Protein AF-A0A8K0KM01-F1 (afdb_monomer_lite)

Sequence (366 aa):
MDLVQSAVFTDPGDQSAWFYLRWLLGRSGSSCRPRLRMGVLQQSSNSYSAALVLNVSREQSVLQAELRIGKKQVKGKWKCSHDLKVSYLWILVPDECNEDISAALERAGEERPSIVITEGGEEVDELFLKKVPPKEDGILEWLAVESMEDNGKSLLIPVLEEQLSLCTQLLDLEPDSRWALLTAVQLLRTLKMRQPKSKLKEYDEMVMEYLDKLIAIDPLRCGYYTDLRSDCCLESALHPGNLTSSIIDLSSLGLTKFPSPLASLPIALVSATDIDLSCNLTLTLPLVRTGALAALAHLPRLRCLRISASFHKLNNLFSSLNLLPNLPHLLQLELVPDDDHEVTLSKEVVHLIYEIIPSLRSLKPV

pLDDT: mean 77.7, std 13.28, range [40.47, 97.69]

InterPro domains:
  IPR002088 Protein prenyltransferase, alpha subunit [PF01239] (1-27)
  IPR002088 Protein prenyltransferase, alpha subunit [PS51147] (1-30)

Organism: Ladona fulva (NCBI:txid123851)

Radius of gyration: 22.67 Å; chains: 1; bounding box: 57×39×65 Å

Secondary structure (DSSP, 8-state):
-HHHHHHHHH-TT-HHHHHHHHHHHT-----SS--EEEEEEEEETTEEEEEEEEEEEEETTT-EEEEEETTEEEPEEEE-STT-SEEEEEEEEE-TT---HHHHHHHHTTPPPEEEEEETTEEEEEEE-EEEPPPTT--EEEEEE-----SS-GGGHHHHHHHHHHHHHHHHH-TT-HHHHHHHHHHHHHHHTTS-HHHHHHHHHHHHHHHHHHHHH-GGGHHHHHHHHHHHHHHHHT-TTT--SSEEE-TTS--SSPPPTTSSHHHHHTT-SEEEE-S-TTTHHHHHHTSHHHHHTT-TT--EEEEEE-GGGHHHHHHHHTTPPP-TT--EEEEEESSSS-----HHHHHHHHHH-TT--EEEE-

Structure (mmCIF, N/CA/C/O backbone):
data_AF-A0A8K0KM01-F1
#
_entry.id   AF-A0A8K0KM01-F1
#
loop_
_atom_site.group_PDB
_atom_site.id
_atom_site.type_symbol
_atom_site.label_atom_id
_atom_site.label_alt_id
_atom_site.label_comp_id
_atom_site.label_asym_id
_atom_site.label_entity_id
_atom_site.label_seq_id
_atom_site.pdbx_PDB_ins_code
_atom_site.Cartn_x
_atom_site.Cartn_y
_atom_site.Cartn_z
_atom_site.occupancy
_atom_site.B_iso_or_equiv
_atom_site.auth_seq_id
_atom_site.auth_comp_id
_atom_site.auth_asym_id
_atom_site.auth_atom_id
_atom_site.pdbx_PDB_model_num
ATOM 1 N N . MET A 1 1 ? -2.575 0.882 -28.926 1.00 79.19 1 MET A N 1
ATOM 2 C CA . MET A 1 1 ? -1.415 0.206 -28.310 1.00 79.19 1 MET A CA 1
ATOM 3 C C . MET A 1 1 ? -0.234 0.232 -29.267 1.00 79.19 1 MET A C 1
ATOM 5 O O . MET A 1 1 ? 0.835 0.684 -28.886 1.00 79.19 1 MET A O 1
ATOM 9 N N . ASP A 1 2 ? -0.468 -0.109 -30.528 1.00 81.81 2 ASP A N 1
ATOM 10 C CA . ASP A 1 2 ? 0.557 -0.344 -31.556 1.00 81.81 2 ASP A CA 1
ATOM 11 C C . ASP A 1 2 ? 1.495 0.849 -31.803 1.00 81.81 2 ASP A C 1
ATOM 13 O O . ASP A 1 2 ? 2.697 0.671 -31.983 1.00 81.81 2 ASP A O 1
ATOM 17 N N . LEU A 1 3 ? 0.972 2.082 -31.750 1.00 87.31 3 LEU A N 1
ATOM 18 C CA . LEU A 1 3 ? 1.776 3.296 -31.935 1.00 87.31 3 LEU A CA 1
ATOM 19 C C . LEU A 1 3 ? 2.853 3.454 -30.852 1.00 87.31 3 LEU A C 1
ATOM 21 O O . LEU A 1 3 ? 4.011 3.714 -31.167 1.00 87.31 3 LEU A O 1
ATOM 25 N N . VAL A 1 4 ? 2.475 3.303 -29.578 1.00 87.00 4 VAL A N 1
ATOM 26 C CA . VAL A 1 4 ? 3.423 3.469 -28.467 1.00 87.00 4 VAL A CA 1
ATOM 27 C C . VAL A 1 4 ? 4.379 2.283 -28.373 1.00 87.00 4 VAL A C 1
ATOM 29 O O . VAL A 1 4 ? 5.551 2.487 -28.085 1.00 87.00 4 VAL A O 1
ATOM 32 N N . GLN A 1 5 ? 3.914 1.071 -28.690 1.00 85.75 5 GLN A N 1
ATOM 33 C CA . GLN A 1 5 ? 4.786 -0.099 -28.809 1.00 85.75 5 GLN A CA 1
ATOM 34 C C . GLN A 1 5 ? 5.860 0.145 -29.867 1.00 85.75 5 GLN A C 1
ATOM 36 O O . GLN A 1 5 ? 7.043 0.070 -29.561 1.00 85.75 5 GLN A O 1
ATOM 41 N N . SER A 1 6 ? 5.460 0.527 -31.083 1.00 87.38 6 SER A N 1
ATOM 42 C CA . SER A 1 6 ? 6.401 0.795 -32.175 1.00 87.38 6 SER A CA 1
ATOM 43 C C . SER A 1 6 ? 7.440 1.847 -31.783 1.00 87.38 6 SER A C 1
ATOM 45 O O . SER A 1 6 ? 8.620 1.663 -32.064 1.00 87.38 6 SER A O 1
ATOM 47 N N . ALA A 1 7 ? 7.030 2.913 -31.086 1.00 89.69 7 ALA A N 1
ATOM 48 C CA . ALA A 1 7 ? 7.948 3.939 -30.592 1.00 89.69 7 ALA A CA 1
ATOM 49 C C . ALA A 1 7 ? 8.969 3.372 -29.588 1.00 89.69 7 ALA A C 1
ATOM 51 O O . ALA A 1 7 ? 10.167 3.573 -29.761 1.00 89.69 7 ALA A O 1
ATOM 52 N N . VAL A 1 8 ? 8.500 2.600 -28.602 1.00 89.44 8 VAL A N 1
ATOM 53 C CA . VAL A 1 8 ? 9.342 1.955 -27.584 1.00 89.44 8 VAL A CA 1
ATOM 54 C C . VAL A 1 8 ? 10.355 0.970 -28.189 1.00 89.44 8 VAL A C 1
ATOM 56 O O . VAL A 1 8 ? 11.487 0.910 -27.720 1.00 89.44 8 VAL A O 1
ATOM 59 N N . PHE A 1 9 ? 9.980 0.210 -29.225 1.00 82.50 9 PHE A N 1
ATOM 60 C CA . PHE A 1 9 ? 10.886 -0.753 -29.875 1.00 82.50 9 PHE A CA 1
ATOM 61 C C . PHE A 1 9 ? 11.810 -0.123 -30.920 1.00 82.50 9 PHE A C 1
ATOM 63 O O . PHE A 1 9 ? 12.852 -0.694 -31.225 1.00 82.50 9 PHE A O 1
ATOM 70 N N . THR A 1 10 ? 11.442 1.032 -31.480 1.00 87.56 10 THR A N 1
ATOM 71 C CA . THR A 1 10 ? 12.280 1.735 -32.465 1.00 87.56 10 THR A CA 1
ATOM 72 C C . THR A 1 10 ? 13.393 2.533 -31.787 1.00 87.56 10 THR A C 1
ATOM 74 O O . THR A 1 10 ? 14.503 2.581 -32.308 1.00 87.56 10 THR A O 1
ATOM 77 N N . ASP A 1 11 ? 13.110 3.136 -30.630 1.00 89.44 11 ASP A N 1
ATOM 78 C CA . ASP A 1 11 ? 14.104 3.811 -29.793 1.00 89.44 11 ASP A CA 1
ATOM 79 C C . ASP A 1 11 ? 13.852 3.495 -28.306 1.00 89.44 11 ASP A C 1
ATOM 81 O O . ASP A 1 11 ? 13.170 4.251 -27.605 1.00 89.44 11 ASP A O 1
ATOM 85 N N . PRO A 1 12 ? 14.412 2.384 -27.788 1.00 87.88 12 PRO A N 1
ATOM 86 C CA . PRO A 1 12 ? 14.288 2.011 -26.378 1.00 87.88 12 PRO A CA 1
ATOM 87 C C . PRO A 1 12 ? 14.828 3.064 -25.401 1.00 87.88 12 PRO A C 1
ATOM 89 O O . PRO A 1 12 ? 14.449 3.064 -24.222 1.00 87.88 12 PRO A O 1
ATOM 92 N N . GLY A 1 13 ? 15.699 3.965 -25.869 1.00 87.50 13 GLY A N 1
ATOM 93 C CA . GLY A 1 13 ? 16.254 5.065 -25.090 1.00 87.50 13 GLY A CA 1
ATOM 94 C C . GLY A 1 13 ? 15.274 6.221 -24.867 1.00 87.50 13 GLY A C 1
ATOM 95 O O . GLY A 1 13 ? 15.422 6.947 -23.874 1.00 87.50 13 GLY A O 1
ATOM 96 N N . ASP A 1 14 ? 14.254 6.373 -25.721 1.00 92.00 14 ASP A N 1
ATOM 97 C CA . ASP A 1 14 ? 13.247 7.429 -25.602 1.00 92.00 14 ASP A CA 1
ATOM 98 C C . ASP A 1 14 ? 12.304 7.173 -24.422 1.00 92.00 14 ASP A C 1
ATOM 100 O O . ASP A 1 14 ? 11.285 6.481 -24.494 1.00 92.00 14 ASP A O 1
ATOM 104 N N . GLN A 1 15 ? 12.615 7.821 -23.303 1.00 91.25 15 GLN A N 1
ATOM 105 C CA . GLN A 1 15 ? 11.819 7.728 -22.086 1.00 91.25 15 GLN A CA 1
ATOM 106 C C . GLN A 1 15 ? 10.352 8.150 -22.268 1.00 91.25 15 GLN A C 1
ATOM 108 O O . GLN A 1 15 ? 9.492 7.672 -21.524 1.00 91.25 15 GLN A O 1
ATOM 113 N N . SER A 1 16 ? 10.044 9.047 -23.213 1.00 93.75 16 SER A N 1
ATOM 114 C CA . SER A 1 16 ? 8.704 9.626 -23.354 1.00 93.75 16 SER A CA 1
ATOM 115 C C . SER A 1 16 ? 7.671 8.574 -23.772 1.00 93.75 16 SER A C 1
ATOM 117 O O . SER A 1 16 ? 6.588 8.503 -23.176 1.00 93.75 16 SER A O 1
ATOM 119 N N . ALA A 1 17 ? 8.047 7.681 -24.692 1.00 93.31 17 ALA A N 1
ATOM 120 C CA . ALA A 1 17 ? 7.223 6.561 -25.128 1.00 93.31 17 ALA A CA 1
ATOM 121 C C . ALA A 1 17 ? 6.912 5.609 -23.960 1.00 93.31 17 ALA A C 1
ATOM 123 O O . ALA A 1 17 ? 5.762 5.215 -23.751 1.00 93.31 17 ALA A O 1
ATOM 124 N N . TRP A 1 18 ? 7.908 5.328 -23.115 1.00 93.38 18 TRP A N 1
ATOM 125 C CA . TRP A 1 18 ? 7.745 4.488 -21.928 1.00 93.38 18 TRP A CA 1
ATOM 126 C C . TRP A 1 18 ? 6.841 5.102 -20.858 1.00 93.38 18 TRP A C 1
ATOM 128 O O . TRP A 1 18 ? 6.035 4.397 -20.246 1.00 93.38 18 TRP A O 1
ATOM 138 N N . PHE A 1 19 ? 6.946 6.412 -20.611 1.00 90.50 19 PHE A N 1
ATOM 139 C CA . PHE A 1 19 ? 6.029 7.103 -19.700 1.00 90.50 19 PHE A CA 1
ATOM 140 C C . PHE A 1 19 ? 4.587 7.025 -20.199 1.00 90.50 19 PHE A C 1
ATOM 142 O O . PHE A 1 19 ? 3.687 6.726 -19.410 1.00 90.50 19 PHE A O 1
ATOM 149 N N . TYR A 1 20 ? 4.373 7.239 -21.499 1.00 90.38 20 TYR A N 1
ATOM 150 C CA . TYR A 1 20 ? 3.045 7.150 -22.094 1.00 90.38 20 TYR A CA 1
ATOM 151 C C . TYR A 1 20 ? 2.485 5.722 -22.052 1.00 90.38 20 TYR A C 1
ATOM 153 O O . TYR A 1 20 ? 1.321 5.538 -21.690 1.00 90.38 20 TYR A O 1
ATOM 161 N N . LEU A 1 21 ? 3.314 4.708 -22.329 1.00 89.81 21 LEU A N 1
ATOM 162 C CA . LEU A 1 21 ? 2.932 3.298 -22.223 1.00 89.81 21 LEU A CA 1
ATOM 163 C C . LEU A 1 21 ? 2.462 2.962 -20.804 1.00 89.81 21 LEU A C 1
ATOM 165 O O . LEU A 1 21 ? 1.351 2.467 -20.623 1.00 89.81 21 LEU A O 1
ATOM 169 N N . ARG A 1 22 ? 3.264 3.291 -19.785 1.00 88.00 22 ARG A N 1
ATOM 170 C CA . ARG A 1 22 ? 2.902 3.056 -18.378 1.00 88.00 22 ARG A CA 1
ATOM 171 C C . ARG A 1 22 ? 1.627 3.790 -17.978 1.00 88.00 22 ARG A C 1
ATOM 173 O O . ARG A 1 22 ? 0.784 3.213 -17.297 1.00 88.00 22 ARG A O 1
ATOM 180 N N . TRP A 1 23 ? 1.457 5.039 -18.415 1.00 85.88 23 TRP A N 1
ATOM 181 C CA . TRP A 1 23 ? 0.226 5.794 -18.171 1.00 85.88 23 TRP A CA 1
ATOM 182 C C . TRP A 1 23 ? -0.997 5.096 -18.777 1.00 85.88 23 TRP A C 1
ATOM 184 O O . TRP A 1 23 ? -2.021 4.965 -18.108 1.00 85.88 23 TRP A O 1
ATOM 194 N N . LEU A 1 24 ? -0.881 4.604 -20.014 1.00 84.50 24 LEU A N 1
ATOM 195 C CA . LEU A 1 24 ? -1.956 3.917 -20.724 1.00 84.50 24 LEU A CA 1
ATOM 196 C C . LEU A 1 24 ? -2.333 2.593 -20.040 1.00 84.50 24 LEU A C 1
ATOM 198 O O . LEU A 1 24 ? -3.517 2.330 -19.834 1.00 84.50 24 LEU A O 1
ATOM 202 N N . LEU A 1 25 ? -1.334 1.804 -19.633 1.00 78.94 25 LEU A N 1
ATOM 203 C CA . LEU A 1 25 ? -1.510 0.537 -18.912 1.00 78.94 25 LEU A CA 1
ATOM 204 C C . LEU A 1 25 ? -2.044 0.737 -17.484 1.00 78.94 25 LEU A C 1
ATOM 206 O O . LEU A 1 25 ? -2.792 -0.091 -16.968 1.00 78.94 25 LEU A O 1
ATOM 210 N N . GLY A 1 26 ? -1.704 1.868 -16.861 1.00 69.62 26 GLY A N 1
ATOM 211 C CA . GLY A 1 26 ? -2.198 2.280 -15.549 1.00 69.62 26 GLY A CA 1
ATOM 212 C C . GLY A 1 26 ? -3.665 2.719 -15.538 1.00 69.62 26 GLY A C 1
ATOM 213 O O . GLY A 1 26 ? -4.232 2.876 -14.453 1.00 69.62 26 GLY A O 1
ATOM 214 N N . ARG A 1 27 ? -4.320 2.870 -16.706 1.00 61.75 27 ARG A N 1
ATOM 215 C CA . ARG A 1 27 ? -5.770 3.118 -16.821 1.00 61.75 27 ARG A CA 1
ATOM 216 C C . ARG A 1 27 ? -6.560 1.855 -16.468 1.00 61.75 27 ARG A C 1
ATOM 218 O O . ARG A 1 27 ? -7.304 1.305 -17.271 1.00 61.75 27 ARG A O 1
ATOM 225 N N . SER A 1 28 ? -6.474 1.422 -15.216 1.00 52.94 28 SER A N 1
ATOM 226 C CA . SER A 1 28 ? -7.633 0.781 -14.607 1.00 52.94 28 SER A CA 1
ATOM 227 C C . SER A 1 28 ? -8.764 1.801 -14.686 1.00 52.94 28 SER A C 1
ATOM 229 O O . SER A 1 28 ? -8.547 2.950 -14.312 1.00 52.94 28 SER A O 1
ATOM 231 N N . GLY A 1 29 ? -9.947 1.420 -15.166 1.00 49.47 29 GLY A N 1
ATOM 232 C CA . GLY A 1 29 ? -11.158 2.253 -15.164 1.00 49.47 29 GLY A CA 1
ATOM 233 C C . GLY A 1 29 ? -11.662 2.599 -13.756 1.00 49.47 29 GLY A C 1
ATOM 234 O O . GLY A 1 29 ? -12.858 2.522 -13.495 1.00 49.47 29 GLY A O 1
ATOM 235 N N . SER A 1 30 ? -10.756 2.929 -12.834 1.00 50.41 30 SER A N 1
ATOM 236 C CA . SER A 1 30 ? -11.013 3.558 -11.556 1.00 50.41 30 SER A CA 1
ATOM 237 C C . SER A 1 30 ? -11.678 4.890 -11.861 1.00 50.41 30 SER A C 1
ATOM 239 O O . SER A 1 30 ? -11.028 5.919 -12.033 1.00 50.41 30 SER A O 1
ATOM 241 N N . SER A 1 31 ? -12.998 4.859 -11.991 1.00 53.25 31 SER A N 1
ATOM 242 C CA . SER A 1 31 ? -13.815 6.048 -11.855 1.00 53.25 31 SER A CA 1
ATOM 243 C C . SER A 1 31 ? -13.331 6.800 -10.614 1.00 53.25 31 SER A C 1
ATOM 245 O O . SER A 1 31 ? -13.166 6.175 -9.568 1.00 53.25 31 SER A O 1
ATOM 247 N N . CYS A 1 32 ? -13.184 8.125 -10.686 1.00 59.12 32 CYS A N 1
ATOM 248 C CA . CYS A 1 32 ? -12.976 8.974 -9.501 1.00 59.12 32 CYS A CA 1
ATOM 249 C C . CYS A 1 32 ? -14.141 8.890 -8.486 1.00 59.12 32 CYS A C 1
ATOM 251 O O . CYS A 1 32 ? -14.115 9.560 -7.450 1.00 59.12 32 CYS A O 1
ATOM 253 N N . ARG A 1 33 ? -15.168 8.093 -8.809 1.00 74.81 33 ARG A N 1
ATOM 254 C CA . ARG A 1 33 ? -16.247 7.671 -7.926 1.00 74.81 33 ARG A CA 1
ATOM 255 C C . ARG A 1 33 ? -15.663 6.859 -6.760 1.00 74.81 33 ARG A C 1
ATOM 257 O O . ARG A 1 33 ? -14.908 5.908 -7.012 1.00 74.81 33 ARG A O 1
ATOM 264 N N . PRO A 1 34 ? -15.990 7.220 -5.513 1.00 81.00 34 PRO A N 1
ATOM 265 C CA . PRO A 1 34 ? -15.488 6.510 -4.357 1.00 81.00 34 PRO A CA 1
ATOM 266 C C . PRO A 1 34 ? -16.136 5.129 -4.295 1.00 81.00 34 PRO A C 1
ATOM 268 O O . PRO A 1 34 ? -17.302 4.959 -4.644 1.00 81.00 34 PRO A O 1
ATOM 271 N N . ARG A 1 35 ? -15.354 4.139 -3.881 1.00 83.19 35 ARG A N 1
ATOM 272 C CA . ARG A 1 35 ? -15.797 2.767 -3.653 1.00 83.19 35 ARG A CA 1
ATOM 273 C C . ARG A 1 35 ? -15.221 2.237 -2.356 1.00 83.19 35 ARG A C 1
ATOM 275 O O . ARG A 1 35 ? -14.059 2.519 -2.037 1.00 83.19 35 ARG A O 1
ATOM 282 N N . LEU A 1 36 ? -16.024 1.458 -1.647 1.00 84.50 36 LEU A N 1
ATOM 283 C CA . LEU A 1 36 ? -15.653 0.762 -0.427 1.00 84.50 36 LEU A CA 1
ATOM 284 C C . LEU A 1 36 ? -14.775 -0.433 -0.786 1.00 84.50 36 LEU A C 1
ATOM 286 O O . LEU A 1 36 ? -15.233 -1.445 -1.304 1.00 84.50 36 LEU A O 1
ATOM 290 N N . ARG A 1 37 ? -13.486 -0.317 -0.474 1.00 77.38 37 ARG A N 1
ATOM 291 C CA . ARG A 1 37 ? -12.511 -1.406 -0.611 1.00 77.38 37 ARG A CA 1
ATOM 292 C C . ARG A 1 37 ? -12.594 -2.379 0.551 1.00 77.38 37 ARG A C 1
ATOM 294 O O . ARG A 1 37 ? -12.294 -3.559 0.390 1.00 77.38 37 ARG A O 1
ATOM 301 N N . MET A 1 38 ? -12.948 -1.871 1.724 1.00 79.19 38 MET A N 1
ATOM 302 C CA . MET A 1 38 ? -13.013 -2.643 2.952 1.00 79.19 38 MET A CA 1
ATOM 303 C C . MET A 1 38 ? -13.919 -1.956 3.965 1.00 79.19 38 MET A C 1
ATOM 305 O O . MET A 1 38 ? -13.989 -0.726 4.013 1.00 79.19 38 MET A O 1
ATOM 309 N N . GLY A 1 39 ? -14.541 -2.766 4.811 1.00 81.00 39 GLY A N 1
ATOM 310 C CA . GLY A 1 39 ? -15.227 -2.329 6.009 1.00 81.00 39 GLY A CA 1
ATOM 311 C C . GLY A 1 39 ? -14.984 -3.312 7.144 1.00 81.00 39 GLY A C 1
ATOM 312 O O . GLY A 1 39 ? -14.979 -4.527 6.929 1.00 81.00 39 GLY A O 1
ATOM 313 N N . VAL A 1 40 ? -14.786 -2.782 8.345 1.00 79.75 40 VAL A N 1
ATOM 314 C CA . VAL A 1 40 ? -14.676 -3.550 9.584 1.00 79.75 40 VAL A CA 1
ATOM 315 C C . VAL A 1 40 ? -15.607 -2.957 10.617 1.00 79.75 40 VAL A C 1
ATOM 317 O O . VAL A 1 40 ? -15.674 -1.741 10.775 1.00 79.75 40 VAL A O 1
ATOM 320 N N . LEU A 1 41 ? -16.286 -3.836 11.341 1.00 82.50 41 LEU A N 1
ATOM 321 C CA . LEU A 1 41 ? -17.002 -3.530 12.566 1.00 82.50 41 LEU A CA 1
ATOM 322 C C . LEU A 1 41 ? -16.498 -4.485 13.643 1.00 82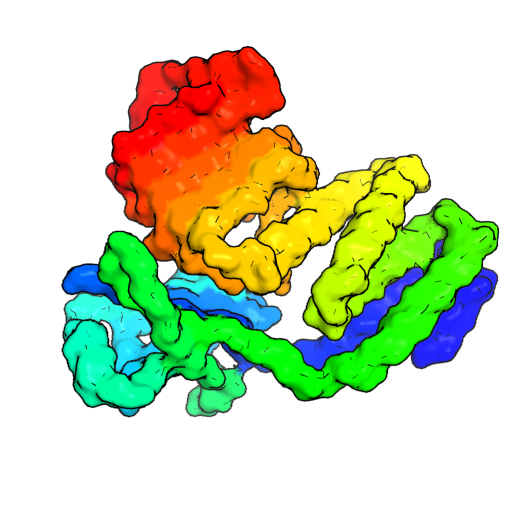.50 41 LEU A C 1
ATOM 324 O O . LEU A 1 41 ? -16.494 -5.698 13.449 1.00 82.50 41 LEU A O 1
ATOM 328 N N . GLN A 1 42 ? -16.079 -3.939 14.773 1.00 77.81 42 GLN A N 1
ATOM 329 C CA . GLN A 1 42 ? -15.628 -4.690 15.932 1.00 77.81 42 GLN A CA 1
ATOM 330 C C . GLN A 1 42 ? -16.447 -4.295 17.147 1.00 77.81 42 GLN A C 1
ATOM 332 O O . GLN A 1 42 ? -16.796 -3.129 17.327 1.00 77.81 42 GLN A O 1
ATOM 337 N N . GLN A 1 43 ? -16.722 -5.277 17.993 1.00 77.19 43 GLN A N 1
ATOM 338 C CA . GLN A 1 43 ? -17.470 -5.110 19.226 1.00 77.19 43 GLN A CA 1
ATOM 339 C C . GLN A 1 43 ? -16.727 -5.821 20.360 1.00 77.19 43 GLN A C 1
ATOM 341 O O . GLN A 1 43 ? -16.462 -7.023 20.302 1.00 77.19 43 GLN A O 1
ATOM 346 N N . SER A 1 44 ? -16.392 -5.049 21.388 1.00 72.56 44 SER A N 1
ATOM 347 C CA . SER A 1 44 ? -15.950 -5.519 22.698 1.00 72.56 44 SER A CA 1
ATOM 348 C C . SER A 1 44 ? -17.104 -5.416 23.702 1.00 72.56 44 SER A C 1
ATOM 350 O O . SER A 1 44 ? -18.157 -4.869 23.378 1.00 72.56 44 SER A O 1
ATOM 352 N N . SER A 1 45 ? -16.913 -5.911 24.928 1.00 68.06 45 SER A N 1
ATOM 353 C CA . SER A 1 45 ? -17.978 -5.999 25.938 1.00 68.06 45 SER A CA 1
ATOM 354 C C . SER A 1 45 ? -18.745 -4.689 26.170 1.00 68.06 45 SER A C 1
ATOM 356 O O . SER A 1 45 ? -19.945 -4.747 26.405 1.00 68.06 45 SER A O 1
ATOM 358 N N . ASN A 1 46 ? -18.083 -3.526 26.067 1.00 66.06 46 ASN A N 1
ATOM 359 C CA . ASN A 1 46 ? -18.693 -2.212 26.327 1.00 66.06 46 ASN A CA 1
ATOM 360 C C . ASN A 1 46 ? -18.384 -1.154 25.250 1.00 66.06 46 ASN A C 1
ATOM 362 O O . ASN A 1 46 ? -18.652 0.029 25.456 1.00 66.06 46 ASN A O 1
ATOM 366 N N . SER A 1 47 ? -17.764 -1.525 24.130 1.00 72.81 47 SER A N 1
ATOM 367 C CA . SER A 1 47 ? -17.420 -0.559 23.083 1.00 72.81 47 SER A CA 1
ATOM 368 C C . SER A 1 47 ? -17.417 -1.198 21.709 1.00 72.81 47 SER A C 1
ATOM 370 O O . SER A 1 47 ? -17.198 -2.399 21.568 1.00 72.81 47 SER A O 1
ATOM 372 N N . TYR A 1 48 ? -17.615 -0.379 20.687 1.00 76.44 48 TYR A N 1
ATOM 373 C CA . TYR A 1 48 ? -17.464 -0.795 19.305 1.00 76.44 48 TYR A CA 1
ATOM 374 C C . TYR A 1 48 ? -16.571 0.182 18.554 1.00 76.44 48 TYR A C 1
ATOM 376 O O . TYR A 1 48 ? -16.452 1.355 18.913 1.00 76.44 48 TYR A O 1
ATOM 384 N N . SER A 1 49 ? -15.962 -0.315 17.489 1.00 76.69 49 SER A N 1
ATOM 385 C CA . SER A 1 49 ? -15.208 0.480 16.532 1.00 76.69 49 SER A CA 1
ATOM 386 C C . SER A 1 49 ? -15.590 0.034 15.129 1.00 76.69 49 SER A C 1
ATOM 388 O O . SER A 1 49 ? -15.813 -1.149 14.874 1.00 76.69 49 SER A O 1
ATOM 390 N N . ALA A 1 50 ? -15.700 0.985 14.208 1.00 81.50 50 ALA A N 1
ATOM 391 C CA . ALA A 1 50 ? -15.876 0.669 12.801 1.00 81.50 50 ALA A CA 1
ATOM 392 C C . ALA A 1 50 ? -14.859 1.439 11.972 1.00 81.50 50 ALA A C 1
ATOM 394 O O . ALA A 1 50 ? -14.561 2.593 12.273 1.00 81.50 50 ALA A O 1
ATOM 395 N N . ALA A 1 51 ? -14.337 0.802 10.933 1.00 80.94 51 ALA A N 1
ATOM 396 C CA . ALA A 1 51 ? -13.393 1.398 10.005 1.00 80.94 51 ALA A CA 1
ATOM 397 C C . ALA A 1 51 ? -13.813 1.097 8.565 1.00 80.94 51 ALA A C 1
ATOM 399 O O . ALA A 1 51 ? -14.340 0.021 8.281 1.00 80.94 51 ALA A O 1
ATOM 400 N N . LEU A 1 52 ? -13.566 2.036 7.655 1.00 84.69 52 LEU A N 1
ATOM 401 C CA . LEU A 1 52 ? -13.756 1.850 6.221 1.00 84.69 52 LEU A CA 1
ATOM 402 C C . LEU A 1 52 ? -12.533 2.307 5.442 1.00 84.69 52 LEU A C 1
ATOM 404 O O . LEU A 1 52 ? -11.759 3.154 5.897 1.00 84.69 52 LEU A O 1
ATOM 408 N N . VAL A 1 53 ? -12.391 1.752 4.244 1.00 80.00 53 VAL A N 1
ATOM 409 C CA . VAL A 1 53 ? -11.286 2.041 3.334 1.00 80.00 53 VAL A CA 1
ATOM 410 C C . VAL A 1 53 ? -11.835 2.345 1.953 1.00 80.00 53 VAL A C 1
ATOM 412 O O . VAL A 1 53 ? -12.612 1.563 1.406 1.00 80.00 53 VAL A O 1
ATOM 415 N N . LEU A 1 54 ? -11.388 3.453 1.371 1.00 80.56 54 LEU A N 1
ATOM 416 C CA . LEU A 1 54 ? -11.779 3.899 0.038 1.00 80.56 54 LEU A CA 1
ATOM 417 C C . LEU A 1 54 ? -10.719 3.583 -1.016 1.00 80.56 54 LEU A C 1
ATOM 419 O O . LEU A 1 54 ? -9.526 3.522 -0.732 1.00 80.56 54 LEU A O 1
ATOM 423 N N . ASN A 1 55 ? -11.154 3.445 -2.268 1.00 75.94 55 ASN A N 1
ATOM 424 C CA . ASN A 1 55 ? -10.270 3.371 -3.438 1.00 75.94 55 ASN A CA 1
ATOM 425 C C . ASN A 1 55 ? -9.607 4.719 -3.788 1.00 75.94 55 ASN A C 1
ATOM 427 O O . ASN A 1 55 ? -8.640 4.748 -4.548 1.00 75.94 55 ASN A O 1
ATOM 431 N N . VAL A 1 56 ? -10.141 5.826 -3.271 1.00 76.94 56 VAL A N 1
ATOM 432 C CA . VAL A 1 56 ? -9.667 7.193 -3.503 1.00 76.94 56 VAL A CA 1
ATOM 433 C C . VAL A 1 56 ? -9.616 7.955 -2.187 1.00 76.94 56 VAL A C 1
ATOM 435 O O . VAL A 1 56 ? -10.501 7.816 -1.345 1.00 76.94 56 VAL A O 1
ATOM 438 N N . SER A 1 57 ? -8.594 8.792 -2.024 1.00 78.06 57 SER A N 1
ATOM 439 C CA . SER A 1 57 ? -8.506 9.681 -0.869 1.00 78.06 57 SER A CA 1
ATOM 440 C C . SER A 1 57 ? -9.653 10.688 -0.923 1.00 78.06 57 SER A C 1
ATOM 442 O O . SER A 1 57 ? -9.923 11.273 -1.979 1.00 78.06 57 SER A O 1
ATOM 444 N N . ARG A 1 58 ? -10.327 10.907 0.204 1.00 77.69 58 ARG A N 1
ATOM 445 C CA . ARG A 1 58 ? -11.401 11.904 0.331 1.00 77.69 58 ARG A CA 1
ATOM 446 C C . ARG A 1 58 ? -11.060 12.909 1.407 1.00 77.69 58 ARG A C 1
ATOM 448 O O . ARG A 1 58 ? -10.327 12.577 2.324 1.00 77.69 58 ARG A O 1
ATOM 455 N N . GLU A 1 59 ? -11.556 14.134 1.279 1.00 83.69 59 GLU A N 1
ATOM 456 C CA . GLU A 1 59 ? -11.466 15.115 2.359 1.00 83.69 59 GLU A CA 1
ATOM 457 C C . GLU A 1 59 ? -12.551 14.836 3.408 1.00 83.69 59 GLU A C 1
ATOM 459 O O . GLU A 1 59 ? -13.656 14.424 3.050 1.00 83.69 59 GLU A O 1
ATOM 464 N N . GLN A 1 60 ? -12.274 15.094 4.689 1.00 80.94 60 GLN A N 1
ATOM 465 C CA . GLN A 1 60 ? -13.239 14.872 5.776 1.00 80.94 60 GLN A CA 1
ATOM 466 C C . GLN A 1 60 ? -14.558 15.624 5.573 1.00 80.94 60 GLN A C 1
ATOM 468 O O . GLN A 1 60 ? -15.619 15.111 5.913 1.00 80.94 60 GLN A O 1
ATOM 473 N N . SER A 1 61 ? -14.497 16.832 5.014 1.00 80.94 61 SER A N 1
ATOM 474 C CA . SER A 1 61 ? -15.666 17.674 4.734 1.00 80.94 61 SER A CA 1
ATOM 475 C C . SER A 1 61 ? -16.584 17.101 3.645 1.00 80.94 61 SER A C 1
ATOM 477 O O . SER A 1 61 ? -17.757 17.462 3.589 1.00 80.94 61 SER A O 1
ATOM 479 N N . VAL A 1 62 ? -16.060 16.210 2.797 1.00 83.75 62 VAL A N 1
ATOM 480 C CA . VAL A 1 62 ? -16.758 15.649 1.630 1.00 83.75 62 VAL A CA 1
ATOM 481 C C . VAL A 1 62 ? -17.231 14.216 1.882 1.00 83.75 62 VAL A C 1
ATOM 483 O O . VAL A 1 62 ? -18.154 13.755 1.215 1.00 83.75 62 VAL A O 1
ATOM 486 N N . LEU A 1 63 ? -16.631 13.493 2.834 1.00 84.12 63 LEU A N 1
ATOM 487 C CA . LEU A 1 63 ? -17.028 12.118 3.126 1.00 84.12 63 LEU A CA 1
ATOM 488 C C . LEU A 1 63 ? -18.425 12.061 3.759 1.00 84.12 63 LEU A C 1
ATOM 490 O O . LEU A 1 63 ? -18.611 12.434 4.917 1.00 84.12 63 LEU A O 1
ATOM 494 N N . GLN A 1 64 ? -19.378 11.493 3.025 1.00 89.50 64 GLN A N 1
ATOM 495 C CA . GLN A 1 64 ? -20.683 11.102 3.547 1.00 89.50 64 GLN A CA 1
ATOM 496 C C . GLN A 1 64 ? -20.735 9.575 3.584 1.00 89.50 64 GLN A C 1
ATOM 498 O O . GLN A 1 64 ? -20.889 8.916 2.560 1.00 89.50 64 GLN A O 1
ATOM 503 N N . ALA A 1 65 ? -20.515 9.012 4.770 1.00 90.94 65 ALA A N 1
ATOM 504 C CA . ALA A 1 65 ? -20.548 7.574 4.988 1.00 90.94 65 ALA A CA 1
ATOM 505 C C . ALA A 1 65 ? -21.406 7.230 6.205 1.00 90.94 65 ALA A C 1
ATOM 507 O O . ALA A 1 65 ? -21.442 7.967 7.193 1.00 90.94 65 ALA A O 1
ATOM 508 N N . GLU A 1 66 ? -22.071 6.083 6.153 1.00 92.25 66 GLU A N 1
ATOM 509 C CA . GLU A 1 66 ? -23.005 5.623 7.175 1.00 92.25 66 GLU A CA 1
ATOM 510 C C . GLU A 1 66 ? -22.742 4.154 7.498 1.00 92.25 66 GLU A C 1
ATOM 512 O O . GLU A 1 66 ? -22.554 3.339 6.598 1.00 92.25 66 GLU A O 1
ATOM 517 N N . LEU A 1 67 ? -22.750 3.807 8.786 1.00 91.12 67 LEU A N 1
ATOM 518 C CA . LEU A 1 67 ? -22.819 2.416 9.227 1.00 91.12 67 LEU A CA 1
ATOM 519 C C . LEU A 1 67 ? -24.289 2.068 9.475 1.00 91.12 67 LEU A C 1
ATOM 521 O O . LEU A 1 67 ? -24.965 2.745 10.254 1.00 91.12 67 LEU A O 1
ATOM 525 N N . ARG A 1 68 ? -24.777 1.009 8.833 1.00 90.94 68 ARG A N 1
ATOM 526 C CA . ARG A 1 68 ? -26.139 0.496 8.978 1.00 90.94 68 ARG A CA 1
ATOM 527 C C . ARG A 1 68 ? -26.111 -0.882 9.620 1.00 90.94 68 ARG A C 1
ATOM 529 O O . ARG A 1 68 ? -25.305 -1.736 9.262 1.00 90.94 68 ARG A O 1
ATOM 536 N N . ILE A 1 69 ? -26.997 -1.091 10.585 1.00 87.06 69 ILE A N 1
ATOM 537 C CA . ILE A 1 69 ? -27.251 -2.394 11.200 1.00 87.06 69 ILE A CA 1
ATOM 538 C C . ILE A 1 69 ? -28.727 -2.692 10.959 1.00 87.06 69 ILE A C 1
ATOM 540 O O . ILE A 1 69 ? -29.611 -2.066 11.557 1.00 87.06 69 ILE A O 1
ATOM 544 N N . GLY A 1 70 ? -28.985 -3.584 10.003 1.00 82.00 70 GLY A N 1
ATOM 545 C CA . GLY A 1 70 ? -30.320 -3.762 9.448 1.00 82.00 70 GLY A CA 1
ATOM 546 C C . GLY A 1 70 ? -30.841 -2.463 8.834 1.00 82.00 70 GLY A C 1
ATOM 547 O O . GLY A 1 70 ? -30.156 -1.810 8.050 1.00 82.00 70 GLY A O 1
ATOM 548 N N . LYS A 1 71 ? -32.036 -2.032 9.243 1.00 78.62 71 LYS A N 1
ATOM 549 C CA . LYS A 1 71 ? -32.653 -0.770 8.782 1.00 78.62 71 LYS A CA 1
ATOM 550 C C . LYS A 1 71 ? -32.262 0.472 9.590 1.00 78.62 71 LYS A C 1
ATOM 552 O O . LYS A 1 71 ? -32.758 1.559 9.298 1.00 78.62 71 LYS A O 1
ATOM 557 N N . LYS A 1 72 ? -31.440 0.337 10.637 1.00 83.00 72 LYS A N 1
ATOM 558 C CA . LYS A 1 72 ? -31.048 1.463 11.497 1.00 83.00 72 LYS A CA 1
ATOM 559 C C . LYS A 1 72 ? -29.663 1.985 11.129 1.00 83.00 72 LYS A C 1
ATOM 561 O O . LYS A 1 72 ? -28.710 1.219 11.020 1.00 83.00 72 LYS A O 1
ATOM 566 N N . GLN A 1 73 ? -29.554 3.304 11.028 1.00 87.25 73 GLN A N 1
ATOM 567 C CA . GLN A 1 73 ? -28.283 4.013 10.927 1.00 87.25 73 GLN A CA 1
ATOM 568 C C . GLN A 1 73 ? -27.664 4.194 12.319 1.00 87.25 73 GLN A C 1
ATOM 570 O O . GLN A 1 73 ? -28.338 4.636 13.254 1.00 87.25 73 GLN A O 1
ATOM 575 N N . VAL A 1 74 ? -26.375 3.886 12.441 1.00 86.38 74 VAL A N 1
ATOM 576 C CA . VAL A 1 74 ? -25.565 4.199 13.623 1.00 86.38 74 VAL A CA 1
ATOM 577 C C . VAL A 1 74 ? -25.139 5.663 13.551 1.00 86.38 74 VAL A C 1
ATOM 579 O O . VAL A 1 74 ? -24.586 6.102 12.541 1.00 86.38 74 VAL A O 1
ATOM 582 N N . LYS A 1 75 ? -25.386 6.430 14.619 1.00 84.62 75 LYS A N 1
ATOM 583 C CA . LYS A 1 75 ? -25.004 7.846 14.672 1.00 84.62 75 LYS A CA 1
ATOM 584 C C . LYS A 1 75 ? -23.533 7.988 15.043 1.00 84.62 75 LYS A C 1
ATOM 586 O O . LYS A 1 75 ? -23.035 7.319 15.944 1.00 84.62 75 LYS A O 1
ATOM 591 N N . GLY A 1 76 ? -22.822 8.875 14.374 1.00 84.00 76 GLY A N 1
ATOM 592 C CA . GLY A 1 76 ? -21.428 9.144 14.690 1.00 84.00 76 GLY A CA 1
ATOM 593 C C . GLY A 1 76 ? -20.748 9.921 13.584 1.00 84.00 76 GLY A C 1
ATOM 594 O O . GLY A 1 76 ? -21.349 10.241 12.556 1.00 84.00 76 GLY A O 1
ATOM 595 N N . LYS A 1 77 ? -19.474 10.233 13.803 1.00 86.06 77 LYS A N 1
ATOM 596 C CA . LYS A 1 77 ? -18.655 10.986 12.854 1.00 86.06 77 LYS A CA 1
ATOM 597 C C . LYS A 1 77 ? -17.483 10.143 12.393 1.00 86.06 77 LYS A C 1
ATOM 599 O O . LYS A 1 77 ? -16.698 9.670 13.211 1.00 86.06 77 LYS A O 1
ATOM 604 N N . TRP A 1 78 ? -17.325 10.028 11.081 1.00 86.69 78 TRP A N 1
ATOM 605 C CA . TRP A 1 78 ? -16.124 9.457 10.488 1.00 86.69 78 TRP A CA 1
ATOM 606 C C . TRP A 1 78 ? -14.958 10.443 10.612 1.00 86.69 78 TRP A C 1
ATOM 608 O O . TRP A 1 78 ? -15.085 11.629 10.292 1.00 86.69 78 TRP A O 1
ATOM 618 N N . LYS A 1 79 ? -13.820 9.958 11.105 1.00 78.81 79 LYS A N 1
ATOM 619 C CA . LYS A 1 79 ? -12.575 10.719 11.247 1.00 78.81 79 LYS A CA 1
ATOM 620 C C . LYS A 1 79 ? -11.406 9.928 10.668 1.00 78.81 79 LYS A C 1
ATOM 622 O O . LYS A 1 79 ? -11.407 8.701 10.698 1.00 78.81 79 LYS A O 1
ATOM 627 N N . CYS A 1 80 ? -10.414 10.635 10.149 1.00 72.69 80 CYS A N 1
ATOM 628 C CA . CYS A 1 80 ? -9.127 10.066 9.764 1.00 72.69 80 CYS A CA 1
ATOM 629 C C . CYS A 1 80 ? -8.052 10.404 10.808 1.00 72.69 80 CYS A C 1
ATOM 631 O O . CYS A 1 80 ? -8.368 10.950 11.868 1.00 72.69 80 CYS A O 1
ATOM 633 N N . SER A 1 81 ? -6.790 10.062 10.520 1.00 60.50 81 SER A N 1
ATOM 634 C CA . SER A 1 81 ? -5.694 10.301 11.462 1.00 60.50 81 SER A CA 1
ATOM 635 C C . SER A 1 81 ? -5.544 11.770 11.842 1.00 60.50 81 SER A C 1
ATOM 637 O O . SER A 1 81 ? -5.815 12.652 11.024 1.00 60.50 81 SER A O 1
ATOM 639 N N . HIS A 1 82 ? -5.158 12.001 13.102 1.00 52.12 82 HIS A N 1
ATOM 640 C CA . HIS A 1 82 ? -5.067 13.319 13.722 1.00 52.12 82 HIS A CA 1
ATOM 641 C C . HIS A 1 82 ? -4.224 14.231 12.815 1.00 52.12 82 HIS A C 1
ATOM 643 O O . HIS A 1 82 ? -3.095 13.893 12.477 1.00 52.12 82 HIS A O 1
ATOM 649 N N . ASP A 1 83 ? -4.828 15.335 12.371 1.00 57.09 83 ASP A N 1
ATOM 650 C CA . ASP A 1 83 ? -4.293 16.383 11.480 1.00 57.09 83 ASP A CA 1
ATOM 651 C C . ASP A 1 83 ? -4.362 16.153 9.961 1.00 57.09 83 ASP A C 1
ATOM 653 O O . ASP A 1 83 ? -4.160 17.102 9.193 1.00 57.09 83 ASP A O 1
ATOM 657 N N . LEU A 1 84 ? -4.727 14.960 9.481 1.00 63.06 84 LEU A N 1
ATOM 658 C CA . LEU A 1 84 ? -4.960 14.772 8.049 1.00 63.06 84 LEU A CA 1
ATOM 659 C C . LEU A 1 84 ? -6.332 15.322 7.657 1.00 63.06 84 LEU A C 1
ATOM 661 O O . LEU A 1 84 ? -7.348 14.998 8.260 1.00 63.06 84 LEU A O 1
ATOM 665 N N . LYS A 1 85 ? -6.374 16.143 6.603 1.00 73.31 85 LYS A N 1
ATOM 666 C CA . LYS A 1 85 ? -7.642 16.574 5.990 1.00 73.31 85 LYS A CA 1
ATOM 667 C C . LYS A 1 85 ? -8.174 15.558 4.991 1.00 73.31 85 LYS A C 1
ATOM 669 O O . LYS A 1 85 ? -9.365 15.580 4.702 1.00 73.31 85 LYS A O 1
ATOM 674 N N . VAL A 1 86 ? -7.301 14.695 4.464 1.00 76.06 86 VAL A N 1
ATOM 675 C CA . VAL A 1 86 ? -7.607 13.761 3.379 1.00 76.06 86 VAL A CA 1
ATOM 676 C C . VAL A 1 86 ? -7.076 12.369 3.718 1.00 76.06 86 VAL A C 1
ATOM 678 O O . VAL A 1 86 ? -5.921 12.242 4.125 1.00 76.06 86 VAL A O 1
ATOM 681 N N . SER A 1 87 ? -7.897 11.331 3.553 1.00 74.12 87 SER A N 1
ATOM 682 C CA . SER A 1 87 ? -7.522 9.949 3.875 1.00 74.12 87 SER A CA 1
ATOM 683 C C . SER A 1 87 ? -8.272 8.915 3.033 1.00 74.12 87 SER A C 1
ATOM 685 O O . SER A 1 87 ? -9.380 9.155 2.546 1.00 74.12 87 SER A O 1
ATOM 687 N N . TYR A 1 88 ? -7.665 7.735 2.914 1.00 76.75 88 TYR A N 1
ATOM 688 C CA . TYR A 1 88 ? -8.295 6.515 2.404 1.00 76.75 88 TYR A CA 1
ATOM 689 C C . TYR A 1 88 ? -8.975 5.723 3.526 1.00 76.75 88 TYR A C 1
ATOM 691 O O . TYR A 1 88 ? -9.987 5.079 3.280 1.00 76.75 88 TYR A O 1
ATOM 699 N N . LEU A 1 89 ? -8.420 5.780 4.744 1.00 78.38 89 LEU A N 1
ATOM 700 C CA . LEU A 1 89 ? -8.905 5.097 5.943 1.00 78.38 89 LEU A CA 1
ATOM 701 C C . LEU A 1 89 ? -9.700 6.066 6.818 1.00 78.38 89 LEU A C 1
ATOM 703 O O . LEU A 1 89 ? -9.223 7.161 7.137 1.00 78.38 89 LEU A O 1
ATOM 707 N N . TRP A 1 90 ? -10.871 5.620 7.247 1.00 81.19 90 TRP A N 1
ATOM 708 C CA . TRP A 1 90 ? -11.766 6.377 8.110 1.00 81.19 90 TRP A CA 1
ATOM 709 C C . TRP A 1 90 ? -12.266 5.495 9.238 1.00 81.19 90 TRP A C 1
ATOM 711 O O . TRP A 1 90 ? -12.613 4.342 9.005 1.00 81.19 90 TRP A O 1
ATOM 721 N N . ILE A 1 91 ? -12.336 6.050 10.443 1.00 79.94 91 ILE A N 1
ATOM 722 C CA . ILE A 1 91 ? -12.872 5.390 11.631 1.00 79.94 91 ILE A CA 1
ATOM 723 C C . ILE A 1 91 ? -14.126 6.116 12.079 1.00 79.94 91 ILE A C 1
ATOM 725 O O . ILE A 1 91 ? -14.153 7.346 12.157 1.00 79.94 91 ILE A O 1
ATOM 729 N N . LEU A 1 92 ? -15.155 5.350 12.411 1.00 83.88 92 LEU A N 1
ATOM 730 C CA . LEU A 1 92 ? -16.359 5.859 13.033 1.00 83.88 92 LEU A CA 1
ATOM 731 C C . LEU A 1 92 ? -16.080 6.148 14.508 1.00 83.88 92 LEU A C 1
ATOM 733 O O . LEU A 1 92 ? -15.821 5.233 15.288 1.00 83.88 92 LEU A O 1
ATOM 737 N N . VAL A 1 93 ? -16.178 7.419 14.888 1.00 78.88 93 VAL A N 1
ATOM 738 C CA . VAL A 1 93 ? -16.290 7.826 16.288 1.00 78.88 93 VAL A CA 1
ATOM 739 C C . VAL A 1 93 ? -17.777 7.905 16.623 1.00 78.88 93 VAL A C 1
ATOM 741 O O . VAL A 1 93 ? -18.463 8.786 16.091 1.00 78.88 93 VAL A O 1
ATOM 744 N N . PRO A 1 94 ? -18.297 6.984 17.444 1.00 74.75 94 PRO A N 1
ATOM 745 C CA . PRO A 1 94 ? -19.718 6.934 17.733 1.00 74.75 94 PRO A CA 1
ATOM 746 C C . PRO A 1 94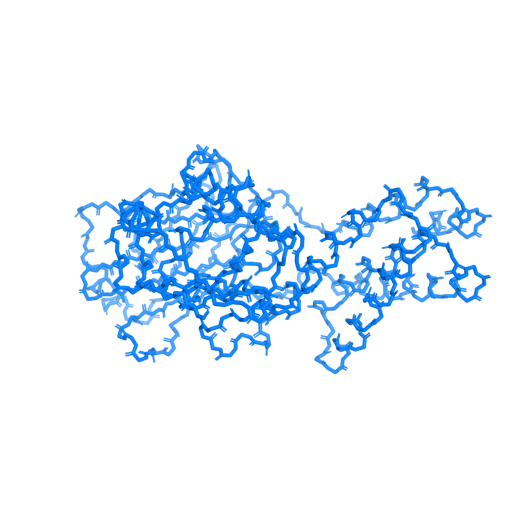 ? -20.180 8.043 18.675 1.00 74.75 94 PRO A C 1
ATOM 748 O O . PRO A 1 94 ? -19.428 8.489 19.539 1.00 74.75 94 PRO A O 1
ATOM 751 N N . ASP A 1 95 ? -21.440 8.452 18.529 1.00 77.25 95 ASP A N 1
ATOM 752 C CA . ASP A 1 95 ? -22.088 9.361 19.478 1.00 77.25 95 ASP A CA 1
ATOM 753 C C . ASP A 1 95 ? -22.436 8.626 20.787 1.00 77.25 95 ASP A C 1
ATOM 755 O O . ASP A 1 95 ? -22.850 7.462 20.765 1.00 77.25 95 ASP A O 1
ATOM 759 N N . GLU A 1 96 ? -22.340 9.330 21.920 1.00 66.62 96 GLU A N 1
ATOM 760 C CA . GLU A 1 96 ? -22.640 8.804 23.268 1.00 66.62 96 GLU A CA 1
ATOM 761 C C . GLU A 1 96 ? -24.084 8.287 23.412 1.00 66.62 96 GLU A C 1
ATOM 763 O O . GLU A 1 96 ? -24.363 7.427 24.240 1.00 66.62 96 GLU A O 1
ATOM 768 N N . CYS A 1 97 ? -25.005 8.786 22.582 1.00 56.47 97 CYS A N 1
ATOM 769 C CA . CYS A 1 97 ? -26.437 8.480 22.636 1.00 56.47 97 CYS A CA 1
ATOM 770 C C . CYS A 1 97 ? -26.870 7.286 21.767 1.00 56.47 97 CYS A C 1
ATOM 772 O O . CYS A 1 97 ? -28.069 7.123 21.524 1.00 56.47 97 CYS A O 1
ATOM 774 N N . ASN A 1 98 ? -25.943 6.499 21.215 1.00 62.69 98 ASN A N 1
ATOM 775 C CA . ASN A 1 98 ? -26.335 5.334 20.422 1.00 62.69 98 ASN A CA 1
ATOM 776 C C . ASN A 1 98 ? -26.998 4.256 21.289 1.00 62.69 98 ASN A C 1
ATOM 778 O O . ASN A 1 98 ? -26.587 4.015 22.422 1.00 62.69 98 ASN A O 1
ATOM 782 N N . GLU A 1 99 ? -28.004 3.573 20.726 1.00 64.75 99 GLU A N 1
ATOM 783 C CA . GLU A 1 99 ? -28.449 2.284 21.267 1.00 64.75 99 GLU A CA 1
ATOM 784 C C . GLU A 1 99 ? -27.244 1.343 21.378 1.00 64.75 99 GLU A C 1
ATOM 786 O O . GLU A 1 99 ? -26.324 1.413 20.558 1.00 64.75 99 GLU A O 1
ATOM 791 N N . ASP A 1 100 ? -27.273 0.444 22.363 1.00 70.00 100 ASP A N 1
ATOM 792 C CA . ASP A 1 100 ? -26.272 -0.611 22.476 1.00 70.00 100 ASP A CA 1
ATOM 793 C C . ASP A 1 100 ? -26.211 -1.376 21.147 1.00 70.00 100 ASP A C 1
ATOM 795 O O . ASP A 1 100 ? -27.168 -2.046 20.743 1.00 70.00 100 ASP A O 1
ATOM 799 N N . ILE A 1 101 ? -25.096 -1.220 20.430 1.00 72.81 101 ILE A N 1
ATOM 800 C CA . ILE A 1 101 ? -24.871 -1.869 19.139 1.00 72.81 101 ILE A CA 1
ATOM 801 C C . ILE A 1 101 ? -24.979 -3.382 19.280 1.00 72.81 101 ILE A C 1
ATOM 803 O O . ILE A 1 101 ? -25.466 -4.031 18.359 1.00 72.81 101 ILE A O 1
ATOM 807 N N . SER A 1 102 ? -24.637 -3.926 20.450 1.00 71.81 102 SER A N 1
ATOM 808 C CA . SER A 1 102 ? -24.857 -5.329 20.801 1.00 71.81 102 SER A CA 1
ATOM 809 C C . SER A 1 102 ? -26.329 -5.705 20.632 1.00 71.81 102 SER A C 1
ATOM 811 O O . SER A 1 102 ? -26.663 -6.611 19.872 1.00 71.81 102 SER A O 1
ATOM 813 N N . ALA A 1 103 ? -27.227 -4.926 21.239 1.00 73.69 103 ALA A N 1
ATOM 814 C CA . ALA A 1 103 ? -28.668 -5.126 21.138 1.00 73.69 103 ALA A CA 1
ATOM 815 C C . ALA A 1 103 ? -29.214 -4.832 19.730 1.00 73.69 103 ALA A C 1
ATOM 817 O O . ALA A 1 103 ? -30.262 -5.357 19.349 1.00 73.69 103 ALA A O 1
ATOM 818 N N . ALA A 1 104 ? -28.561 -3.961 18.953 1.00 74.44 104 ALA A N 1
ATOM 819 C CA . ALA A 1 104 ? -28.913 -3.719 17.553 1.00 74.44 104 ALA A CA 1
ATOM 820 C C . ALA A 1 104 ? -28.529 -4.904 16.654 1.00 74.44 104 ALA A C 1
ATOM 822 O O . ALA A 1 104 ? -29.342 -5.316 15.831 1.00 74.44 104 ALA A O 1
ATOM 823 N N . LEU A 1 105 ? -27.339 -5.479 16.847 1.00 76.06 105 LEU A N 1
ATOM 824 C CA . LEU A 1 105 ? -26.851 -6.659 16.130 1.00 76.06 105 LEU A CA 1
ATOM 825 C C . LEU A 1 105 ? -27.665 -7.909 16.479 1.00 76.06 105 LEU A C 1
ATOM 827 O O . LEU A 1 105 ? -28.010 -8.676 15.587 1.00 76.06 105 LEU A O 1
ATOM 831 N N . GLU A 1 106 ? -28.033 -8.086 17.750 1.00 75.69 106 GLU A N 1
ATOM 832 C CA . GLU A 1 106 ? -28.917 -9.176 18.180 1.00 75.69 106 GLU A CA 1
ATOM 833 C C . GLU A 1 106 ? -30.318 -9.058 17.568 1.00 75.69 106 GLU A C 1
ATOM 835 O O . GLU A 1 106 ? -30.852 -10.040 17.054 1.00 75.69 106 GLU A O 1
ATOM 840 N N . ARG A 1 107 ? -30.909 -7.852 17.562 1.00 73.12 107 ARG A N 1
ATOM 841 C CA . ARG A 1 107 ? -32.226 -7.609 16.940 1.00 73.12 107 ARG A CA 1
ATOM 842 C C . ARG A 1 107 ? -32.212 -7.740 15.423 1.00 73.12 107 ARG A C 1
ATOM 844 O O . ARG A 1 107 ? -33.226 -8.140 14.859 1.00 73.12 107 ARG A O 1
ATOM 851 N N . ALA A 1 108 ? -31.110 -7.364 14.777 1.00 70.00 108 ALA A N 1
ATOM 852 C CA . ALA A 1 108 ? -30.949 -7.490 13.332 1.00 70.00 108 ALA A CA 1
ATOM 853 C C . ALA A 1 108 ? -30.988 -8.961 12.879 1.00 70.00 108 ALA A C 1
ATOM 855 O O . ALA A 1 108 ? -31.367 -9.243 11.743 1.00 70.00 108 ALA A O 1
ATOM 856 N N . GLY A 1 109 ? -30.669 -9.910 13.769 1.00 72.12 109 GLY A N 1
ATOM 857 C CA . GLY A 1 109 ? -30.758 -11.340 13.491 1.00 72.12 109 GLY A CA 1
ATOM 858 C C . GLY A 1 109 ? -29.828 -11.751 12.348 1.00 72.12 109 GLY A C 1
ATOM 859 O O . GLY A 1 109 ? -28.610 -11.764 12.509 1.00 72.12 109 GLY A O 1
ATOM 860 N N . GLU A 1 110 ? -30.407 -12.097 11.194 1.00 67.50 110 GLU A N 1
ATOM 861 C CA . GLU A 1 110 ? -29.661 -12.446 9.974 1.00 67.50 110 GLU A CA 1
ATOM 862 C C . GLU A 1 110 ? -29.268 -11.227 9.116 1.00 67.50 110 GLU A C 1
ATOM 864 O O . GLU A 1 110 ? -28.450 -11.365 8.199 1.00 67.50 110 GLU A O 1
ATOM 869 N N . GLU A 1 111 ? -29.821 -10.035 9.386 1.00 75.44 111 GLU A N 1
ATOM 870 C CA . GLU A 1 111 ? -29.487 -8.819 8.639 1.00 75.44 111 GLU A CA 1
ATOM 871 C C . GLU A 1 111 ? -28.028 -8.414 8.905 1.00 75.44 111 GLU A C 1
ATOM 873 O O . GLU A 1 111 ? -27.603 -8.172 10.037 1.00 75.44 111 GLU A O 1
ATOM 878 N N . ARG A 1 112 ? -27.232 -8.357 7.832 1.00 82.94 112 ARG A N 1
ATOM 879 C CA . ARG A 1 112 ? -25.797 -8.067 7.910 1.00 82.94 112 ARG A CA 1
ATOM 880 C C . ARG A 1 112 ? -25.561 -6.566 8.082 1.00 82.94 112 ARG A C 1
ATOM 882 O O . ARG A 1 112 ? -26.199 -5.790 7.372 1.00 82.94 112 ARG A O 1
ATOM 889 N N . PRO A 1 113 ? -24.615 -6.148 8.943 1.00 89.75 113 PRO A N 1
ATOM 890 C CA . PRO A 1 113 ? -24.172 -4.762 8.970 1.00 89.75 113 PRO A CA 1
ATOM 891 C C . PRO A 1 113 ? -23.637 -4.353 7.599 1.00 89.75 113 PRO A C 1
ATOM 893 O O . PRO A 1 113 ? -22.970 -5.155 6.939 1.00 89.75 113 PRO A O 1
ATOM 896 N N . SER A 1 114 ? -23.877 -3.116 7.186 1.00 91.88 114 SER A N 1
ATOM 897 C CA . SER A 1 114 ? -23.319 -2.563 5.955 1.00 91.88 114 SER A CA 1
ATOM 898 C C . SER A 1 114 ? -22.739 -1.175 6.179 1.00 91.88 114 SER A C 1
ATOM 900 O O . SER A 1 114 ? -23.154 -0.433 7.070 1.00 91.88 114 SER A O 1
ATOM 902 N N . ILE A 1 115 ? -21.731 -0.837 5.384 1.00 91.81 115 ILE A N 1
ATOM 903 C CA . ILE A 1 115 ? -21.216 0.526 5.280 1.00 91.81 115 ILE A CA 1
ATOM 904 C C . ILE A 1 115 ? -21.691 1.074 3.942 1.00 91.81 115 ILE A C 1
ATOM 906 O O . ILE A 1 115 ? -21.560 0.391 2.931 1.00 91.81 115 ILE A O 1
ATOM 910 N N . VAL A 1 116 ? -22.229 2.288 3.940 1.00 92.31 116 VAL A N 1
ATOM 911 C CA . VAL A 1 116 ? -22.769 2.951 2.748 1.00 92.31 116 VAL A CA 1
ATOM 912 C C . VAL A 1 116 ? -22.059 4.277 2.552 1.00 92.31 116 VAL A C 1
ATOM 914 O O . VAL A 1 116 ? -21.835 5.002 3.521 1.00 92.31 116 VAL A O 1
ATOM 917 N N . ILE A 1 117 ? -21.705 4.597 1.309 1.00 92.31 117 ILE A N 1
ATOM 918 C CA . ILE A 1 117 ? -21.196 5.916 0.921 1.00 92.31 117 ILE A CA 1
ATOM 919 C C . ILE A 1 117 ? -22.243 6.612 0.070 1.00 92.31 117 ILE A C 1
ATOM 921 O O . ILE A 1 117 ? -22.786 6.017 -0.862 1.00 92.31 117 ILE A O 1
ATOM 925 N N . THR A 1 118 ? -22.460 7.892 0.343 1.00 90.38 118 THR A N 1
ATOM 926 C CA . THR A 1 118 ? -23.317 8.766 -0.450 1.00 90.38 118 THR A CA 1
ATOM 927 C C . THR A 1 118 ? -22.516 9.918 -1.065 1.00 90.38 118 THR A C 1
ATOM 929 O O . THR A 1 118 ? -21.518 10.378 -0.514 1.00 90.38 118 THR A O 1
ATOM 932 N N . GLU A 1 119 ? -22.925 10.385 -2.243 1.00 86.56 119 GLU A N 1
ATOM 933 C CA . GLU A 1 119 ? -22.453 11.641 -2.840 1.00 86.56 119 GLU A CA 1
ATOM 934 C C . GLU A 1 119 ? -23.657 12.357 -3.453 1.00 86.56 119 GLU A C 1
ATOM 936 O O . GLU A 1 119 ? -24.451 11.755 -4.172 1.00 86.56 119 GLU A O 1
ATOM 941 N N . GLY A 1 120 ? -23.830 13.647 -3.151 1.00 83.19 120 GLY A N 1
ATOM 942 C CA . GLY A 1 120 ? -24.961 14.424 -3.675 1.00 83.19 120 GLY A CA 1
ATOM 943 C C . GLY A 1 120 ? -26.339 13.943 -3.196 1.00 83.19 120 GLY A C 1
ATOM 944 O O . GLY A 1 120 ? -27.341 14.282 -3.816 1.00 83.19 120 GLY A O 1
ATOM 945 N N . GLY A 1 121 ? -26.394 13.172 -2.104 1.00 82.94 121 GLY A N 1
ATOM 946 C CA . GLY A 1 121 ? -27.628 12.584 -1.575 1.00 82.94 121 GLY A CA 1
ATOM 947 C C . GLY A 1 121 ? -28.015 11.235 -2.190 1.00 82.94 121 GLY A C 1
ATOM 948 O O . GLY A 1 121 ? -29.014 10.662 -1.765 1.00 82.94 121 GLY A O 1
ATOM 949 N N . GLU A 1 122 ? -27.236 10.708 -3.138 1.00 88.62 122 GLU A N 1
ATOM 950 C CA . GLU A 1 122 ? -27.450 9.376 -3.713 1.00 88.62 122 GLU A CA 1
ATOM 951 C C . GLU A 1 122 ? -26.447 8.362 -3.162 1.00 88.62 122 GLU A C 1
ATOM 953 O O . GLU A 1 122 ? -25.289 8.693 -2.900 1.00 88.62 122 GLU A O 1
ATOM 958 N N . GLU A 1 123 ? -26.883 7.110 -3.011 1.00 90.19 123 GLU A N 1
ATOM 959 C CA . GLU A 1 123 ? -26.012 6.000 -2.625 1.00 90.19 123 GLU A CA 1
ATOM 960 C C . GLU A 1 123 ? -25.073 5.633 -3.773 1.00 90.19 123 GLU A C 1
ATOM 962 O O . GLU A 1 123 ? -25.476 5.326 -4.899 1.00 90.19 123 GLU A O 1
ATOM 967 N N . VAL A 1 124 ? -23.780 5.699 -3.479 1.00 88.88 124 VAL A N 1
ATOM 968 C CA . VAL A 1 124 ? -22.713 5.484 -4.450 1.00 88.88 124 VAL A CA 1
ATOM 969 C C . VAL A 1 124 ? -22.228 4.046 -4.405 1.00 88.88 124 VAL A C 1
ATOM 971 O O . VAL A 1 124 ? -22.000 3.449 -5.463 1.00 88.88 124 VAL A O 1
ATOM 974 N N . ASP A 1 125 ? -22.065 3.522 -3.193 1.00 89.62 125 ASP A N 1
ATOM 975 C CA . ASP A 1 125 ? -21.564 2.181 -2.936 1.00 89.62 125 ASP A CA 1
ATOM 976 C C . ASP A 1 125 ? -22.034 1.673 -1.565 1.00 89.62 125 ASP A C 1
ATOM 978 O O . ASP A 1 125 ? -22.212 2.464 -0.632 1.00 89.62 125 ASP A O 1
ATOM 982 N N . GLU A 1 126 ? -22.196 0.358 -1.438 1.00 91.62 126 GLU A N 1
ATOM 983 C CA . GLU A 1 126 ? -22.588 -0.321 -0.200 1.00 91.62 126 GLU A CA 1
ATOM 984 C C . GLU A 1 126 ? -21.794 -1.620 -0.028 1.00 91.62 126 GLU A C 1
ATOM 986 O O . GLU A 1 126 ? -21.716 -2.457 -0.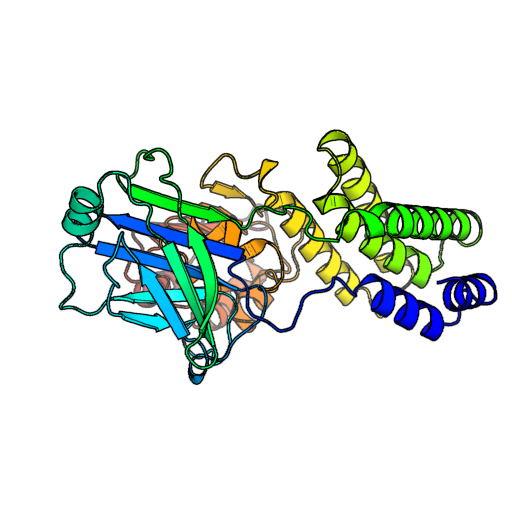929 1.00 91.62 126 GLU A O 1
ATOM 991 N N . LEU A 1 127 ? -21.228 -1.811 1.165 1.00 88.75 127 LEU A N 1
ATOM 992 C CA . LEU A 1 127 ? -20.422 -2.977 1.502 1.00 88.75 127 LEU A CA 1
ATOM 993 C C . LEU A 1 127 ? -21.004 -3.722 2.706 1.00 88.75 127 LEU A C 1
ATOM 995 O O . LEU A 1 127 ? -20.944 -3.242 3.838 1.00 88.75 127 LEU A O 1
ATOM 999 N N . PHE A 1 128 ? -21.515 -4.931 2.464 1.00 88.75 128 PHE A N 1
ATOM 1000 C CA . PHE A 1 128 ? -22.076 -5.810 3.495 1.00 88.75 128 PHE A CA 1
ATOM 1001 C C . PHE A 1 128 ? -20.996 -6.601 4.234 1.00 88.75 128 PHE A C 1
ATOM 1003 O O . PHE A 1 128 ? -20.299 -7.428 3.641 1.00 88.75 128 PHE A O 1
ATOM 1010 N N . LEU A 1 129 ? -20.920 -6.408 5.549 1.00 86.31 129 LEU A N 1
ATOM 1011 C CA . LEU A 1 129 ? -19.949 -7.039 6.432 1.00 86.31 129 LEU A CA 1
ATOM 1012 C C . LEU A 1 129 ? -20.376 -8.464 6.802 1.00 86.31 129 LEU A C 1
ATOM 1014 O O . LEU A 1 129 ? -21.537 -8.739 7.118 1.00 86.31 129 LEU A O 1
ATOM 1018 N N . LYS A 1 130 ? -19.422 -9.395 6.792 1.00 83.19 130 LYS A N 1
ATOM 1019 C CA . LYS A 1 130 ? -19.647 -10.793 7.178 1.00 83.19 130 LYS A CA 1
ATOM 1020 C C . LYS A 1 130 ? -19.019 -11.055 8.535 1.00 83.19 130 LYS A C 1
ATOM 1022 O O . LYS A 1 130 ? -17.883 -10.657 8.770 1.00 83.19 130 LYS A O 1
ATOM 1027 N N . LYS A 1 131 ? -19.749 -11.744 9.414 1.00 82.19 131 LYS A N 1
ATOM 1028 C CA . LYS A 1 131 ? -19.243 -12.120 10.736 1.00 82.19 131 LYS A CA 1
ATOM 1029 C C . LYS A 1 131 ? -18.017 -13.024 10.583 1.00 82.19 131 LYS A C 1
ATOM 1031 O O . LYS A 1 131 ? -18.077 -14.039 9.889 1.00 82.19 131 LYS A O 1
ATOM 1036 N N . VAL A 1 132 ? -16.923 -12.638 11.223 1.00 77.75 132 VAL A N 1
ATOM 1037 C CA . VAL A 1 132 ? -15.680 -13.403 11.307 1.00 77.75 132 VAL A CA 1
ATOM 1038 C C . VAL A 1 132 ? -15.805 -14.379 12.484 1.00 77.75 132 VAL A C 1
ATOM 1040 O O . VAL A 1 132 ? -16.423 -14.028 13.496 1.00 77.75 132 VAL A O 1
ATOM 1043 N N . PRO A 1 133 ? -15.268 -15.609 12.384 1.00 71.25 133 PRO A N 1
ATOM 1044 C CA . PRO A 1 133 ? -15.222 -16.525 13.516 1.00 71.25 133 PRO A CA 1
ATOM 1045 C C . PRO A 1 133 ? -14.585 -15.852 14.743 1.00 71.25 133 PRO A C 1
ATOM 1047 O O . PRO A 1 133 ? -13.576 -15.156 14.588 1.00 71.25 133 PRO A O 1
ATOM 1050 N N . PRO A 1 134 ? -15.162 -16.025 15.946 1.00 66.50 134 PRO A N 1
ATOM 1051 C CA . PRO A 1 134 ? -14.635 -15.400 17.150 1.00 66.50 134 PRO A CA 1
ATOM 1052 C C . PRO A 1 134 ? -13.200 -15.873 17.402 1.00 66.50 134 PRO A C 1
ATOM 1054 O O . PRO A 1 134 ? -12.908 -17.067 17.325 1.00 66.50 134 PRO A O 1
ATOM 1057 N N . LYS A 1 135 ? -12.314 -14.918 17.688 1.00 65.50 135 LYS A N 1
ATOM 1058 C CA . LYS A 1 135 ? -10.935 -15.177 18.114 1.00 65.50 135 LYS A CA 1
ATOM 1059 C C . LYS A 1 135 ? -10.889 -15.303 19.644 1.00 65.50 135 LYS A C 1
ATOM 1061 O O . LYS A 1 135 ? -11.852 -14.965 20.331 1.00 65.50 135 LYS A O 1
ATOM 1066 N N . GLU A 1 136 ? -9.769 -15.784 20.181 1.00 64.06 136 GLU A N 1
ATOM 1067 C CA . GLU A 1 136 ? -9.575 -16.021 21.626 1.00 64.06 136 GLU A CA 1
ATOM 1068 C C . GLU A 1 136 ? -9.691 -14.752 22.496 1.00 64.06 136 GLU A C 1
ATOM 1070 O O . GLU A 1 136 ? -9.849 -14.843 23.710 1.00 64.06 136 GLU A O 1
ATOM 1075 N N . ASP A 1 137 ? -9.659 -13.563 21.892 1.00 65.50 137 ASP A N 1
ATOM 1076 C CA . ASP A 1 137 ? -9.696 -12.267 22.575 1.00 65.50 137 ASP A CA 1
ATOM 1077 C C . ASP A 1 137 ? -11.109 -11.768 22.932 1.00 65.50 137 ASP A C 1
ATOM 1079 O O . ASP A 1 137 ? -11.252 -10.686 23.506 1.00 65.50 137 ASP A O 1
ATOM 1083 N N . GLY A 1 138 ? -12.157 -12.535 22.610 1.00 69.12 138 GLY A N 1
ATOM 1084 C CA . GLY A 1 138 ? -13.545 -12.213 22.961 1.00 69.12 138 GLY A CA 1
ATOM 1085 C C . GLY A 1 138 ? -14.143 -11.030 22.189 1.00 69.12 138 GLY A C 1
ATOM 1086 O O . GLY A 1 138 ? -15.250 -10.596 22.504 1.00 69.12 138 GLY A O 1
ATOM 1087 N N . ILE A 1 139 ? -13.438 -10.511 21.179 1.00 72.94 139 ILE A N 1
ATOM 1088 C CA . ILE A 1 139 ? -13.920 -9.431 20.313 1.00 72.94 139 ILE A CA 1
ATOM 1089 C C . ILE A 1 139 ? -14.705 -10.046 19.152 1.00 72.94 139 ILE A C 1
ATOM 1091 O O . ILE A 1 139 ? -14.180 -10.857 18.382 1.00 72.94 139 ILE A O 1
ATOM 1095 N N . LEU A 1 140 ? -15.961 -9.624 18.997 1.00 77.62 140 LEU A N 1
ATOM 1096 C CA . LEU A 1 140 ? -16.770 -9.964 17.831 1.00 77.62 140 LEU A CA 1
ATOM 1097 C C . LEU A 1 140 ? -16.382 -9.057 16.663 1.00 77.62 140 LEU A C 1
ATOM 1099 O O . LEU A 1 140 ? -16.209 -7.851 16.837 1.00 77.62 140 LEU A O 1
ATOM 1103 N N . GLU A 1 141 ? -16.250 -9.631 15.470 1.00 77.75 141 GLU A N 1
ATOM 1104 C CA . GLU A 1 141 ? -15.791 -8.913 14.282 1.00 77.75 141 GLU A CA 1
ATOM 1105 C C . GLU A 1 141 ? -16.676 -9.230 13.077 1.00 77.75 141 GLU A C 1
ATOM 1107 O O . GLU A 1 141 ? -17.071 -10.375 12.849 1.00 77.75 141 GLU A O 1
ATOM 1112 N N . TRP A 1 142 ? -16.954 -8.201 12.283 1.00 83.50 142 TRP A N 1
ATOM 1113 C CA . TRP A 1 142 ? -17.517 -8.307 10.951 1.00 83.50 142 TRP A CA 1
ATOM 1114 C C . TRP A 1 142 ? -16.567 -7.631 9.974 1.00 83.50 142 TRP A C 1
ATOM 1116 O O . TRP A 1 142 ? -16.125 -6.506 10.203 1.00 83.50 142 TRP A O 1
ATOM 1126 N N . LEU A 1 143 ? -16.272 -8.318 8.878 1.00 79.81 143 LEU A N 1
ATOM 1127 C CA . LEU A 1 143 ? -15.324 -7.887 7.866 1.00 79.81 143 LEU A CA 1
ATOM 1128 C C . LEU A 1 143 ? -15.945 -8.051 6.484 1.00 79.81 143 LEU A C 1
ATOM 1130 O O . LEU A 1 143 ? -16.578 -9.064 6.173 1.00 79.81 143 LEU A O 1
ATOM 1134 N N . ALA A 1 144 ? -15.708 -7.067 5.633 1.00 78.12 144 ALA A N 1
ATOM 1135 C CA . ALA A 1 144 ? -15.817 -7.234 4.202 1.00 78.12 144 ALA A CA 1
ATOM 1136 C C . ALA A 1 144 ? -14.614 -6.611 3.519 1.00 78.12 144 ALA A C 1
ATOM 1138 O O . ALA A 1 144 ? -14.134 -5.544 3.896 1.00 78.12 144 ALA A O 1
ATOM 1139 N N . VAL A 1 145 ? -14.164 -7.298 2.484 1.00 74.19 145 VAL A N 1
ATOM 1140 C CA . VAL A 1 145 ? -13.182 -6.815 1.528 1.00 74.19 145 VAL A CA 1
ATOM 1141 C C . VAL A 1 145 ? -13.900 -6.837 0.194 1.00 74.19 145 VAL A C 1
ATOM 1143 O O . VAL A 1 145 ? -14.579 -7.826 -0.097 1.00 74.19 145 VAL A O 1
ATOM 1146 N N . GLU A 1 146 ? -13.800 -5.756 -0.577 1.00 71.19 146 GLU A N 1
ATOM 1147 C CA . GLU A 1 146 ? -14.335 -5.709 -1.937 1.00 71.19 146 GLU A CA 1
ATOM 1148 C C . GLU A 1 146 ? -13.850 -6.965 -2.667 1.00 71.19 146 GLU A C 1
ATOM 1150 O O . GLU A 1 146 ? -12.642 -7.181 -2.821 1.00 71.19 146 GLU A O 1
ATOM 1155 N N . SER A 1 147 ? -14.800 -7.821 -3.064 1.00 54.62 147 SER A N 1
ATOM 1156 C CA . SER A 1 147 ? -14.497 -8.935 -3.952 1.00 54.62 147 SER A CA 1
ATOM 1157 C C . SER A 1 147 ? -13.869 -8.310 -5.188 1.00 54.62 147 SER A C 1
ATOM 1159 O O . SER A 1 147 ? -14.472 -7.433 -5.806 1.00 54.62 147 SER A O 1
ATOM 1161 N N . MET A 1 148 ? -12.655 -8.723 -5.555 1.00 50.56 148 MET A N 1
ATOM 1162 C CA . MET A 1 148 ? -12.057 -8.351 -6.840 1.00 50.56 148 MET A CA 1
ATOM 1163 C C . MET A 1 148 ? -12.803 -9.041 -8.001 1.00 50.56 148 MET A C 1
ATOM 1165 O O . MET A 1 148 ? -12.176 -9.553 -8.924 1.00 50.56 148 MET A O 1
ATOM 1169 N N . GLU A 1 149 ? -14.136 -9.074 -7.966 1.00 43.62 149 GLU A N 1
ATOM 1170 C CA . GLU A 1 149 ? -14.991 -9.479 -9.071 1.00 43.62 149 GLU A CA 1
ATOM 1171 C C . GLU A 1 149 ? -14.891 -8.419 -10.171 1.00 43.62 149 GLU A C 1
ATOM 1173 O O . GLU A 1 149 ? -15.551 -7.383 -10.206 1.00 43.62 149 GLU A O 1
ATOM 1178 N N . ASP A 1 150 ? -13.869 -8.676 -10.975 1.00 47.03 150 ASP A N 1
ATOM 1179 C CA . ASP A 1 150 ? -13.629 -8.489 -12.397 1.00 47.03 150 ASP A CA 1
ATOM 1180 C C . ASP A 1 150 ? -14.667 -7.752 -13.266 1.00 47.03 150 ASP A C 1
ATOM 1182 O O . ASP A 1 150 ? -14.956 -8.159 -14.388 1.00 47.03 150 ASP A O 1
ATOM 1186 N N . ASN A 1 151 ? -15.180 -6.606 -12.822 1.00 40.50 151 ASN A N 1
ATOM 1187 C CA . ASN A 1 151 ? -16.090 -5.775 -13.621 1.00 40.50 151 ASN A CA 1
ATOM 1188 C C . ASN A 1 151 ? -15.385 -5.004 -14.767 1.00 40.50 151 ASN A C 1
ATOM 1190 O O . ASN A 1 151 ? -15.676 -3.835 -15.013 1.00 40.50 151 ASN A O 1
ATOM 1194 N N . GLY A 1 152 ? -14.449 -5.651 -15.480 1.00 48.09 152 GLY A N 1
ATOM 1195 C CA . GLY A 1 152 ? -13.853 -5.152 -16.730 1.00 48.09 152 GLY A CA 1
ATOM 1196 C C . GLY A 1 152 ? -12.328 -5.264 -16.852 1.00 48.09 152 GLY A C 1
ATOM 1197 O O . GLY A 1 152 ? -11.768 -4.732 -17.809 1.00 48.09 152 GLY A O 1
ATOM 1198 N N . LYS A 1 153 ? -11.632 -5.917 -15.909 1.00 53.47 153 LYS A N 1
ATOM 1199 C CA . LYS A 1 153 ? -10.158 -6.033 -15.915 1.00 53.47 153 LYS A CA 1
ATOM 120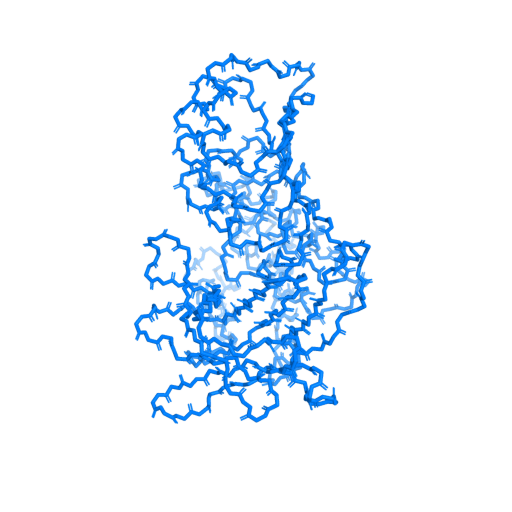0 C C . LYS A 1 153 ? -9.647 -7.316 -16.585 1.00 53.47 153 LYS A C 1
ATOM 1202 O O . LYS A 1 153 ? -8.500 -7.325 -17.022 1.00 53.47 153 LYS A O 1
ATOM 1207 N N . SER A 1 154 ? -10.499 -8.324 -16.765 1.00 60.22 154 SER A N 1
ATOM 1208 C CA . SER A 1 154 ? -10.223 -9.568 -17.497 1.00 60.22 154 SER A CA 1
ATOM 1209 C C . SER A 1 154 ? -9.669 -9.326 -18.897 1.00 60.22 154 SER A C 1
ATOM 1211 O O . SER A 1 154 ? -8.679 -9.930 -19.291 1.00 60.22 154 SER A O 1
ATOM 1213 N N . LEU A 1 155 ? -10.257 -8.377 -19.637 1.00 67.56 155 LEU A N 1
ATOM 1214 C CA . LEU A 1 155 ? -9.862 -8.074 -21.019 1.00 67.56 155 LEU A CA 1
ATOM 1215 C C . LEU A 1 155 ? -8.477 -7.416 -21.125 1.00 67.56 155 LEU A C 1
ATOM 1217 O O . LEU A 1 155 ? -7.881 -7.420 -22.197 1.00 67.56 155 LEU A O 1
ATOM 1221 N N . LEU A 1 156 ? -7.960 -6.849 -20.029 1.00 77.75 156 LEU A N 1
ATOM 1222 C CA . LEU A 1 156 ? -6.641 -6.215 -19.993 1.00 77.75 156 LEU A CA 1
ATOM 1223 C C . LEU A 1 156 ? -5.524 -7.212 -19.676 1.00 77.75 156 LEU A C 1
ATOM 1225 O O . LEU A 1 156 ? -4.373 -6.917 -19.977 1.00 77.75 156 LEU A O 1
ATOM 1229 N N . ILE A 1 157 ? -5.833 -8.374 -19.088 1.00 82.50 157 ILE A N 1
ATOM 1230 C CA . ILE A 1 157 ? -4.815 -9.369 -18.719 1.00 82.50 157 ILE A CA 1
ATOM 1231 C C . ILE A 1 157 ? -4.015 -9.823 -19.948 1.00 82.50 157 ILE A C 1
ATOM 1233 O O . ILE A 1 157 ? -2.794 -9.694 -19.891 1.00 82.50 157 ILE A O 1
ATOM 1237 N N . PRO A 1 158 ? -4.639 -10.233 -21.076 1.00 87.44 158 PRO A N 1
ATOM 1238 C CA . PRO A 1 158 ? -3.882 -10.645 -22.258 1.00 87.44 158 PRO A CA 1
ATOM 1239 C C . PRO A 1 158 ? -2.991 -9.526 -22.803 1.00 87.44 158 PRO A C 1
ATOM 1241 O O . PRO A 1 158 ? -1.857 -9.774 -23.191 1.00 87.44 158 PRO A O 1
ATOM 1244 N N . VAL A 1 159 ? -3.472 -8.277 -22.767 1.00 87.44 159 VAL A N 1
ATOM 1245 C CA . VAL A 1 159 ? -2.700 -7.107 -23.215 1.00 87.44 159 VAL A CA 1
ATOM 1246 C C . VAL A 1 159 ? -1.481 -6.884 -22.319 1.00 87.44 159 VAL A C 1
ATOM 1248 O O . VAL A 1 159 ? -0.391 -6.614 -22.816 1.00 87.44 159 VAL A O 1
ATOM 1251 N N . LEU A 1 160 ? -1.645 -6.996 -20.998 1.00 88.44 160 LEU A N 1
ATOM 1252 C CA . LEU A 1 160 ? -0.557 -6.856 -20.028 1.00 88.44 160 LEU A CA 1
ATOM 1253 C C . LEU A 1 160 ? 0.469 -7.992 -20.150 1.00 88.44 160 LEU A C 1
ATOM 1255 O O . LEU A 1 160 ? 1.665 -7.726 -20.068 1.00 88.44 160 LEU A O 1
ATOM 1259 N N . GLU A 1 161 ? 0.017 -9.232 -20.359 1.00 90.62 161 GLU A N 1
ATOM 1260 C CA . GLU A 1 161 ? 0.887 -10.395 -20.592 1.00 90.62 161 GLU A CA 1
ATOM 1261 C C . GLU A 1 161 ? 1.666 -10.258 -21.905 1.00 90.62 161 GLU A C 1
ATOM 1263 O O . GLU A 1 161 ? 2.873 -10.494 -21.929 1.00 90.62 161 GLU A O 1
ATOM 1268 N N . GLU A 1 162 ? 1.014 -9.796 -22.975 1.00 91.56 162 GLU A N 1
ATOM 1269 C CA . GLU A 1 162 ? 1.672 -9.469 -24.240 1.00 91.56 162 GLU A CA 1
ATOM 1270 C C . GLU A 1 162 ? 2.723 -8.370 -24.043 1.00 91.56 162 GLU A C 1
ATOM 1272 O O . GLU A 1 162 ? 3.863 -8.525 -24.475 1.00 91.56 162 GLU A O 1
ATOM 1277 N N . GLN A 1 163 ? 2.388 -7.282 -23.334 1.00 92.12 163 GLN A N 1
ATOM 1278 C CA . GLN A 1 163 ? 3.360 -6.216 -23.061 1.00 92.12 163 GLN A CA 1
ATOM 1279 C C . GLN A 1 163 ? 4.546 -6.725 -22.248 1.00 92.12 163 GLN A C 1
ATOM 1281 O O . GLN A 1 163 ? 5.679 -6.335 -22.521 1.00 92.12 163 GLN A O 1
ATOM 1286 N N . LEU A 1 164 ? 4.300 -7.601 -21.273 1.00 93.38 164 LEU A N 1
ATOM 1287 C CA . LEU A 1 164 ? 5.363 -8.195 -20.475 1.00 93.38 164 LEU A CA 1
ATOM 1288 C C . LEU A 1 164 ? 6.269 -9.054 -21.358 1.00 93.38 164 LEU A C 1
ATOM 1290 O O . LEU A 1 164 ? 7.483 -8.899 -21.283 1.00 93.38 164 LEU A O 1
ATOM 1294 N N . SER A 1 165 ? 5.691 -9.879 -22.237 1.00 94.38 165 SER A N 1
ATOM 1295 C CA . SER A 1 165 ? 6.456 -10.690 -23.188 1.00 94.38 165 SER A CA 1
ATOM 1296 C C . SER A 1 165 ? 7.307 -9.841 -24.132 1.00 94.38 165 SER A C 1
ATOM 1298 O O . SER A 1 165 ? 8.434 -10.218 -24.448 1.00 94.38 165 SER A O 1
ATOM 1300 N N . LEU A 1 166 ? 6.795 -8.699 -24.587 1.00 93.25 166 LEU A N 1
ATOM 1301 C CA . LEU A 1 166 ? 7.566 -7.800 -25.437 1.00 93.25 166 LEU A CA 1
ATOM 1302 C C . LEU A 1 166 ? 8.697 -7.114 -24.653 1.00 93.25 166 LEU A C 1
ATOM 1304 O O . LEU A 1 166 ? 9.808 -6.980 -25.164 1.00 93.25 166 LEU A O 1
ATOM 1308 N N . CYS A 1 167 ? 8.454 -6.724 -23.396 1.00 94.19 167 CYS A N 1
ATOM 1309 C CA . CYS A 1 167 ? 9.511 -6.221 -22.520 1.00 94.19 167 CYS A CA 1
ATOM 1310 C C . CYS A 1 167 ? 10.602 -7.272 -22.289 1.00 94.19 167 CYS A C 1
ATOM 1312 O O . CYS A 1 167 ? 11.775 -6.924 -22.365 1.00 94.19 167 CYS A O 1
ATOM 1314 N N . THR A 1 168 ? 10.251 -8.539 -22.046 1.00 94.38 168 THR A N 1
ATOM 1315 C CA . THR A 1 168 ? 11.251 -9.601 -21.848 1.00 94.38 168 THR A CA 1
ATOM 1316 C C . THR A 1 168 ? 12.070 -9.850 -23.112 1.00 94.38 168 THR A C 1
ATOM 1318 O O . THR A 1 168 ? 13.287 -9.911 -23.022 1.00 94.38 168 THR A O 1
ATOM 1321 N N . GLN A 1 169 ? 11.440 -9.874 -24.295 1.00 95.00 169 GLN A N 1
ATOM 1322 C CA . GLN A 1 169 ? 12.162 -9.998 -25.571 1.00 95.00 169 GLN A CA 1
ATOM 1323 C C . GLN A 1 169 ? 13.149 -8.844 -25.797 1.00 95.00 169 GLN A C 1
ATOM 1325 O O . GLN A 1 169 ? 14.252 -9.054 -26.295 1.00 95.00 169 GLN A O 1
ATOM 1330 N N . LEU A 1 170 ? 12.779 -7.616 -25.418 1.00 94.00 170 LEU A N 1
ATOM 1331 C CA . LEU A 1 170 ? 13.702 -6.484 -25.480 1.00 94.00 170 LEU A CA 1
ATOM 1332 C C . LEU A 1 170 ? 14.849 -6.632 -24.481 1.00 94.00 170 LEU A C 1
ATOM 1334 O O . LEU A 1 170 ? 15.975 -6.299 -24.821 1.00 94.00 170 LEU A O 1
ATOM 1338 N N . LEU A 1 171 ? 14.589 -7.143 -23.277 1.00 95.31 171 LEU A N 1
ATOM 1339 C CA . LEU A 1 171 ? 15.629 -7.391 -22.275 1.00 95.31 171 LEU A CA 1
ATOM 1340 C C . LEU A 1 171 ? 16.604 -8.501 -22.695 1.00 95.31 171 LEU A C 1
ATOM 1342 O O . LEU A 1 171 ? 17.765 -8.451 -22.295 1.00 95.31 171 LEU A O 1
ATOM 1346 N N . ASP A 1 172 ? 16.180 -9.450 -23.531 1.00 95.56 172 ASP A N 1
ATOM 1347 C CA . ASP A 1 172 ? 17.085 -10.445 -24.121 1.00 95.56 172 ASP A CA 1
ATOM 1348 C C . ASP A 1 172 ? 18.111 -9.796 -25.072 1.00 95.56 172 ASP A C 1
ATOM 1350 O O . ASP A 1 172 ? 19.246 -10.263 -25.182 1.00 95.56 172 ASP A O 1
ATOM 1354 N N . LEU A 1 173 ? 17.728 -8.705 -25.750 1.00 93.69 173 LEU A N 1
ATOM 1355 C CA . LEU A 1 173 ? 18.588 -7.954 -26.675 1.00 93.69 173 LEU A CA 1
ATOM 1356 C C . LEU A 1 173 ? 19.377 -6.839 -25.971 1.00 93.69 173 LEU A C 1
ATOM 1358 O O . LEU A 1 173 ? 20.566 -6.646 -26.223 1.00 93.69 173 LEU A O 1
ATOM 1362 N N . GLU A 1 174 ? 18.710 -6.108 -25.084 1.00 94.25 174 GLU A N 1
ATOM 1363 C CA . GLU A 1 174 ? 19.213 -4.957 -24.339 1.00 94.25 174 GLU A CA 1
ATOM 1364 C C . GLU A 1 174 ? 19.013 -5.179 -22.830 1.00 94.25 174 GLU A C 1
ATOM 1366 O O . GLU A 1 174 ? 18.115 -4.592 -22.210 1.00 94.25 174 GLU A O 1
ATOM 1371 N N . PRO A 1 175 ? 19.863 -6.007 -22.199 1.00 94.44 175 PRO A N 1
ATOM 1372 C CA . PRO A 1 175 ? 19.674 -6.441 -20.815 1.00 94.44 175 PRO A CA 1
ATOM 1373 C C . PRO A 1 175 ? 19.642 -5.289 -19.808 1.00 94.44 175 PRO A C 1
ATOM 1375 O O . PRO A 1 175 ? 18.996 -5.410 -18.766 1.00 94.44 175 PRO A O 1
ATOM 1378 N N . ASP A 1 176 ? 20.305 -4.174 -20.111 1.00 94.94 176 ASP A N 1
ATOM 1379 C CA . ASP A 1 176 ? 20.425 -3.013 -19.224 1.00 94.94 176 ASP A CA 1
ATOM 1380 C C . ASP A 1 176 ? 19.460 -1.872 -19.601 1.00 94.94 176 ASP A C 1
ATOM 1382 O O . ASP A 1 176 ? 19.634 -0.714 -19.199 1.00 94.94 176 ASP A O 1
ATOM 1386 N N . SER A 1 177 ? 18.403 -2.179 -20.362 1.00 94.94 177 SER A N 1
ATOM 1387 C CA . SER A 1 177 ? 17.343 -1.218 -20.662 1.00 94.94 177 SER A CA 1
ATOM 1388 C C . SER A 1 177 ? 16.525 -0.893 -19.405 1.00 94.94 177 SER A C 1
ATOM 1390 O O . SER A 1 177 ? 15.581 -1.589 -19.025 1.00 94.94 177 SER A O 1
ATOM 1392 N N . ARG A 1 178 ? 16.879 0.222 -18.751 1.00 95.12 178 ARG A N 1
ATOM 1393 C CA . ARG A 1 178 ? 16.227 0.734 -17.525 1.00 95.12 178 ARG A CA 1
ATOM 1394 C C . ARG A 1 178 ? 14.709 0.820 -17.663 1.00 95.12 178 ARG A C 1
ATOM 1396 O O . ARG A 1 178 ? 13.963 0.506 -16.739 1.00 95.12 178 ARG A O 1
ATOM 1403 N N . TRP A 1 179 ? 14.240 1.283 -18.815 1.00 94.69 179 TRP A N 1
ATOM 1404 C CA . TRP A 1 179 ? 12.820 1.513 -19.031 1.00 94.69 179 TRP A CA 1
ATOM 1405 C C . TRP A 1 179 ? 12.049 0.221 -19.276 1.00 94.69 179 TRP A C 1
ATOM 1407 O O . TRP A 1 179 ? 10.926 0.107 -18.779 1.00 94.69 179 TRP A O 1
ATOM 1417 N N . ALA A 1 180 ? 12.659 -0.752 -19.955 1.00 95.31 180 ALA A N 1
ATOM 1418 C CA . ALA A 1 180 ? 12.089 -2.081 -20.119 1.00 95.31 180 ALA A CA 1
ATOM 1419 C C . ALA A 1 180 ? 11.997 -2.809 -18.772 1.00 95.31 180 ALA A C 1
ATOM 1421 O O . ALA A 1 180 ? 10.915 -3.275 -18.418 1.00 95.31 180 ALA A O 1
ATOM 1422 N N . LEU A 1 181 ? 13.071 -2.792 -17.968 1.00 96.81 181 LEU A N 1
ATOM 1423 C CA . LEU A 1 181 ? 13.085 -3.360 -16.611 1.00 96.81 181 LEU A CA 1
ATOM 1424 C C . LEU A 1 181 ? 11.992 -2.744 -15.730 1.00 96.81 181 LEU A C 1
ATOM 1426 O O . LEU A 1 181 ? 11.176 -3.457 -15.149 1.00 96.81 181 LEU A O 1
ATOM 1430 N N . LEU A 1 182 ? 11.924 -1.409 -15.660 1.00 95.38 182 LEU A N 1
ATOM 1431 C CA . LEU A 1 182 ? 10.938 -0.721 -14.823 1.00 95.38 182 LEU A CA 1
ATOM 1432 C C . LEU A 1 182 ? 9.497 -0.997 -15.278 1.00 95.38 182 LEU A C 1
ATOM 1434 O O . LEU A 1 182 ? 8.598 -1.142 -14.448 1.00 95.38 182 LEU A O 1
ATOM 1438 N N . THR A 1 183 ? 9.262 -1.065 -16.588 1.00 94.50 183 THR A N 1
ATOM 1439 C CA . THR A 1 183 ? 7.930 -1.364 -17.133 1.00 94.50 183 THR A CA 1
ATOM 1440 C C . THR A 1 183 ? 7.551 -2.822 -16.859 1.00 94.50 183 THR A C 1
ATOM 1442 O O . THR A 1 183 ? 6.433 -3.070 -16.406 1.00 94.50 183 THR A O 1
ATOM 1445 N N . ALA A 1 184 ? 8.484 -3.767 -17.008 1.00 95.00 184 ALA A N 1
ATOM 1446 C CA . ALA A 1 184 ? 8.278 -5.170 -16.654 1.00 95.00 184 ALA A CA 1
ATOM 1447 C C . ALA A 1 184 ? 7.924 -5.342 -15.167 1.00 95.00 184 ALA A C 1
ATOM 1449 O O . ALA A 1 184 ? 6.946 -6.017 -14.851 1.00 95.00 184 ALA A O 1
ATOM 1450 N N . VAL A 1 185 ? 8.625 -4.652 -14.255 1.00 93.62 185 VAL A N 1
ATOM 1451 C CA . VAL A 1 185 ? 8.294 -4.641 -12.816 1.00 93.62 185 VAL A CA 1
ATOM 1452 C C . VAL A 1 185 ? 6.846 -4.199 -12.575 1.00 93.62 185 VAL A C 1
ATOM 1454 O O . VAL A 1 185 ? 6.111 -4.842 -11.826 1.00 93.62 185 VAL A O 1
ATOM 1457 N N . GLN A 1 186 ? 6.392 -3.117 -13.214 1.00 89.56 186 GLN A N 1
ATOM 1458 C CA . GLN A 1 186 ? 5.018 -2.627 -13.037 1.00 89.56 186 GLN A CA 1
ATOM 1459 C C . GLN A 1 186 ? 3.962 -3.582 -13.606 1.00 89.56 186 GLN A C 1
ATOM 1461 O O . GLN A 1 186 ? 2.900 -3.765 -12.999 1.00 89.56 186 GLN A O 1
ATOM 1466 N N . LEU A 1 187 ? 4.251 -4.201 -14.751 1.00 90.00 187 LEU A N 1
ATOM 1467 C CA . LEU A 1 187 ? 3.392 -5.206 -15.376 1.00 90.00 187 LEU A CA 1
ATOM 1468 C C . LEU A 1 187 ? 3.252 -6.442 -14.484 1.00 90.00 187 LEU A C 1
ATOM 1470 O O . LEU A 1 187 ? 2.128 -6.841 -14.178 1.00 90.00 187 LEU A O 1
ATOM 1474 N N . LEU A 1 188 ? 4.373 -6.982 -13.995 1.00 89.88 188 LEU A N 1
ATOM 1475 C CA . LEU A 1 188 ? 4.410 -8.126 -13.080 1.00 89.88 188 LEU A CA 1
ATOM 1476 C C . LEU A 1 188 ? 3.592 -7.852 -11.815 1.00 89.88 188 LEU A C 1
ATOM 1478 O O . LEU A 1 188 ? 2.714 -8.642 -11.475 1.00 89.88 188 LEU A O 1
ATOM 1482 N N . ARG A 1 189 ? 3.784 -6.692 -11.171 1.00 84.75 189 ARG A N 1
ATOM 1483 C CA . ARG A 1 189 ? 2.982 -6.283 -10.000 1.00 84.75 189 ARG A CA 1
ATOM 1484 C C . ARG A 1 189 ? 1.487 -6.207 -10.305 1.00 84.75 189 ARG A C 1
ATOM 1486 O O . ARG A 1 189 ? 0.660 -6.641 -9.505 1.00 84.75 189 ARG A O 1
ATOM 1493 N N . THR A 1 190 ? 1.127 -5.680 -11.474 1.00 81.12 190 THR A N 1
ATOM 1494 C CA . THR A 1 190 ? -0.278 -5.536 -11.885 1.00 81.12 190 THR A CA 1
ATOM 1495 C C . THR A 1 190 ? -0.934 -6.887 -12.179 1.00 81.12 190 THR A C 1
ATOM 1497 O O . THR A 1 190 ? -2.112 -7.078 -11.857 1.00 81.12 190 THR A O 1
ATOM 1500 N N . LEU A 1 191 ? -0.187 -7.816 -12.783 1.00 81.88 191 LEU A N 1
ATOM 1501 C CA . LEU A 1 191 ? -0.637 -9.165 -13.128 1.00 81.88 191 LEU A CA 1
ATOM 1502 C C . LEU A 1 191 ? -0.702 -10.086 -11.904 1.00 81.88 191 LEU A C 1
ATOM 1504 O O . LEU A 1 191 ? -1.662 -10.842 -11.769 1.00 81.88 191 LEU A O 1
ATOM 1508 N N . LYS A 1 192 ? 0.263 -9.980 -10.985 1.00 78.00 192 LYS A N 1
ATOM 1509 C CA . LYS A 1 192 ? 0.373 -10.775 -9.751 1.00 78.00 192 LYS A CA 1
ATOM 1510 C C . LYS A 1 192 ? -0.937 -10.839 -8.967 1.00 78.00 192 LYS A C 1
ATOM 1512 O O . LYS A 1 192 ? -1.361 -11.916 -8.572 1.00 78.00 192 LYS A O 1
ATOM 1517 N N . MET A 1 193 ? -1.639 -9.714 -8.835 1.00 65.56 193 MET A N 1
ATOM 1518 C CA . MET A 1 193 ? -2.921 -9.632 -8.115 1.00 65.56 193 MET A CA 1
ATOM 1519 C C . MET A 1 193 ? -4.062 -10.464 -8.735 1.00 65.56 193 MET A C 1
ATOM 1521 O O . MET A 1 193 ? -5.146 -10.522 -8.161 1.00 65.56 193 MET A O 1
ATOM 1525 N N . ARG A 1 194 ? -3.861 -11.051 -9.923 1.00 68.75 194 ARG A N 1
ATOM 1526 C CA . ARG A 1 194 ? -4.882 -11.783 -10.694 1.00 68.75 194 ARG A CA 1
ATOM 1527 C C . ARG A 1 194 ? -4.449 -13.186 -11.120 1.00 68.75 194 ARG A C 1
ATOM 1529 O O . ARG A 1 194 ? -5.246 -13.897 -11.722 1.00 68.75 194 ARG A O 1
ATOM 1536 N N . GLN A 1 195 ? -3.210 -13.581 -10.833 1.00 69.44 195 GLN A N 1
ATOM 1537 C CA . GLN A 1 195 ? -2.670 -14.887 -11.212 1.00 69.44 195 GLN A CA 1
ATOM 1538 C C . GLN A 1 195 ? -2.872 -15.915 -10.083 1.00 69.44 195 GLN A C 1
ATOM 1540 O O . GLN A 1 195 ? -2.956 -15.548 -8.907 1.00 69.44 195 GLN A O 1
ATOM 1545 N N . PRO A 1 196 ? -2.948 -17.221 -10.405 1.00 68.38 196 PRO A N 1
ATOM 1546 C CA . PRO A 1 196 ? -3.035 -18.267 -9.395 1.00 68.38 196 PRO A CA 1
ATOM 1547 C C . PRO A 1 196 ? -1.787 -18.280 -8.504 1.00 68.38 196 PRO A C 1
ATOM 1549 O O . PRO A 1 196 ? -0.687 -17.936 -8.942 1.00 68.38 196 PRO A O 1
ATOM 1552 N N . LYS A 1 197 ? -1.946 -18.763 -7.261 1.00 70.38 197 LYS A N 1
ATOM 1553 C CA . LYS A 1 197 ? -0.865 -18.821 -6.256 1.00 70.38 197 LYS A CA 1
ATOM 1554 C C . LYS A 1 197 ? 0.431 -19.458 -6.774 1.00 70.38 197 LYS A C 1
ATOM 1556 O O . LYS A 1 197 ? 1.506 -19.068 -6.337 1.00 70.38 197 LYS A O 1
ATOM 1561 N N . SER A 1 198 ? 0.333 -20.399 -7.713 1.00 75.56 198 SER A N 1
ATOM 1562 C CA . SER A 1 198 ? 1.478 -21.087 -8.316 1.00 75.56 198 SER A CA 1
ATOM 1563 C C . SER A 1 198 ? 2.443 -20.163 -9.069 1.00 75.56 198 SER A C 1
ATOM 1565 O O . SER A 1 198 ? 3.628 -20.464 -9.094 1.00 75.56 198 SER A O 1
ATOM 1567 N N . LYS A 1 199 ? 1.966 -19.049 -9.650 1.00 76.75 199 LYS A N 1
ATOM 1568 C CA . LYS A 1 199 ? 2.802 -18.083 -10.392 1.00 76.75 199 LYS A CA 1
ATOM 1569 C C . LYS A 1 199 ? 3.282 -16.895 -9.550 1.00 76.75 199 LYS A C 1
ATOM 1571 O O . LYS A 1 199 ? 4.159 -16.158 -9.983 1.00 76.75 199 LYS A O 1
ATOM 1576 N N . LEU A 1 200 ? 2.726 -16.695 -8.350 1.00 79.50 200 LEU A N 1
ATOM 1577 C CA . LEU A 1 200 ? 3.067 -15.541 -7.503 1.00 79.50 200 LEU A CA 1
ATOM 1578 C C . LEU A 1 200 ? 4.552 -15.523 -7.135 1.00 79.50 200 LEU A C 1
ATOM 1580 O O . LEU A 1 200 ? 5.179 -14.472 -7.192 1.00 79.50 200 LEU A O 1
ATOM 1584 N N . LYS A 1 201 ? 5.104 -16.692 -6.789 1.00 85.12 201 LYS A N 1
ATOM 1585 C CA . LYS A 1 201 ? 6.503 -16.820 -6.373 1.00 85.12 201 LYS A CA 1
ATOM 1586 C C . LYS A 1 201 ? 7.469 -16.476 -7.509 1.00 85.12 201 LYS A C 1
ATOM 1588 O O . LYS A 1 201 ? 8.395 -15.709 -7.295 1.00 85.12 201 LYS A O 1
ATOM 1593 N N . GLU A 1 202 ? 7.204 -16.995 -8.705 1.00 88.44 202 GLU A N 1
ATOM 1594 C CA . GLU A 1 202 ? 7.989 -16.705 -9.911 1.00 88.44 202 GLU A CA 1
ATOM 1595 C C . GLU A 1 202 ? 7.994 -15.200 -10.215 1.00 88.44 202 GLU A C 1
ATOM 1597 O O . GLU A 1 202 ? 9.045 -14.606 -10.434 1.00 88.44 202 GLU A O 1
ATOM 1602 N N . TYR A 1 203 ? 6.828 -14.549 -10.150 1.00 89.19 203 TYR A N 1
ATOM 1603 C CA . TYR A 1 203 ? 6.734 -13.109 -10.396 1.00 89.19 203 TYR A CA 1
ATOM 1604 C C . TYR A 1 203 ? 7.450 -12.286 -9.325 1.00 89.19 203 TYR A C 1
ATOM 1606 O O . TYR A 1 203 ? 8.083 -11.287 -9.661 1.00 89.19 203 TYR A O 1
ATOM 1614 N N . ASP A 1 204 ? 7.363 -12.687 -8.055 1.00 88.44 204 ASP A N 1
ATOM 1615 C CA . ASP A 1 204 ? 8.080 -12.018 -6.969 1.00 88.44 204 ASP A CA 1
ATOM 1616 C C . ASP A 1 204 ? 9.600 -12.128 -7.156 1.00 88.44 204 ASP A C 1
ATOM 1618 O O . ASP A 1 204 ? 10.295 -11.121 -7.032 1.00 88.44 204 ASP A O 1
ATOM 1622 N N . GLU A 1 205 ? 10.113 -13.304 -7.526 1.00 92.62 205 GLU A N 1
ATOM 1623 C CA . GLU A 1 205 ? 11.539 -13.513 -7.818 1.00 92.62 205 GLU A CA 1
ATOM 1624 C C . GLU A 1 205 ? 12.010 -12.626 -8.982 1.00 92.62 205 GLU A C 1
ATOM 1626 O O . GLU A 1 205 ? 12.984 -11.885 -8.828 1.00 92.62 205 GLU A O 1
ATOM 1631 N N . MET A 1 206 ? 11.267 -12.602 -10.096 1.00 93.88 206 MET A N 1
ATOM 1632 C CA . MET A 1 206 ? 11.573 -11.740 -11.248 1.00 93.88 206 MET A CA 1
ATOM 1633 C C . MET A 1 206 ? 11.555 -10.248 -10.891 1.00 93.88 206 MET A C 1
ATOM 1635 O O . MET A 1 206 ? 12.423 -9.487 -11.319 1.00 93.88 206 MET A O 1
ATOM 1639 N N . VAL A 1 207 ? 10.567 -9.802 -10.105 1.00 94.06 207 VAL A N 1
ATOM 1640 C CA . VAL A 1 207 ? 10.475 -8.402 -9.667 1.00 94.06 207 VAL A CA 1
ATOM 1641 C C . VAL A 1 207 ? 11.700 -8.014 -8.843 1.00 94.06 207 VAL A C 1
ATOM 1643 O O . VAL A 1 207 ? 12.265 -6.945 -9.081 1.00 94.06 207 VAL A O 1
ATOM 1646 N N . MET A 1 208 ? 12.119 -8.861 -7.898 1.00 94.56 208 MET A N 1
ATOM 1647 C CA . MET A 1 208 ? 13.296 -8.583 -7.072 1.00 94.56 208 MET A CA 1
ATOM 1648 C C . MET A 1 208 ? 14.569 -8.526 -7.919 1.00 94.56 208 MET A C 1
ATOM 1650 O O . MET A 1 208 ? 15.332 -7.570 -7.785 1.00 94.56 208 MET A O 1
ATOM 1654 N N . GLU A 1 209 ? 14.748 -9.469 -8.847 1.00 96.00 209 GLU A N 1
ATOM 1655 C CA . GLU A 1 209 ? 15.887 -9.485 -9.770 1.00 96.00 209 GLU A CA 1
ATOM 1656 C C . GLU A 1 209 ? 15.960 -8.201 -10.614 1.00 96.00 209 GLU A C 1
ATOM 1658 O O . GLU A 1 209 ? 17.005 -7.548 -10.691 1.00 96.00 209 GLU A O 1
ATOM 1663 N N . TYR A 1 210 ? 14.841 -7.786 -11.214 1.00 97.25 210 TYR A N 1
ATOM 1664 C CA . TYR A 1 210 ? 14.798 -6.580 -12.042 1.00 97.25 210 TYR A CA 1
ATOM 1665 C C . TYR A 1 210 ? 15.038 -5.304 -11.232 1.00 97.25 210 TYR A C 1
ATOM 1667 O O . TYR A 1 210 ? 15.694 -4.383 -11.725 1.00 97.25 210 TYR A O 1
ATOM 1675 N N . LEU A 1 211 ? 14.542 -5.235 -9.994 1.00 96.62 211 LEU A N 1
ATOM 1676 C CA . LEU A 1 211 ? 14.801 -4.107 -9.097 1.00 96.62 211 LEU A CA 1
ATOM 1677 C C . LEU A 1 211 ? 16.271 -4.034 -8.676 1.00 96.62 211 LEU A C 1
ATOM 1679 O O . LEU A 1 211 ? 16.842 -2.944 -8.703 1.00 96.62 211 LEU A O 1
ATOM 1683 N N . ASP A 1 212 ? 16.896 -5.166 -8.351 1.00 95.88 212 ASP A N 1
ATOM 1684 C CA . ASP A 1 212 ? 18.325 -5.219 -8.023 1.00 95.88 212 ASP A CA 1
ATOM 1685 C C . ASP A 1 212 ? 19.186 -4.770 -9.202 1.00 95.88 212 ASP A C 1
ATOM 1687 O O . ASP A 1 212 ? 20.108 -3.961 -9.047 1.00 95.88 212 ASP A O 1
ATOM 1691 N N . LYS A 1 213 ? 18.815 -5.193 -10.413 1.00 97.12 213 LYS A N 1
ATOM 1692 C CA . LYS A 1 213 ? 19.470 -4.735 -11.635 1.00 97.12 213 LYS A CA 1
ATOM 1693 C C . LYS A 1 213 ? 19.309 -3.229 -11.848 1.00 97.12 213 LYS A C 1
ATOM 1695 O O . LYS A 1 213 ? 20.296 -2.547 -12.112 1.00 97.12 213 LYS A O 1
ATOM 1700 N N . LEU A 1 214 ? 18.097 -2.692 -11.687 1.00 97.69 214 LEU A N 1
ATOM 1701 C CA . LEU A 1 214 ? 17.818 -1.253 -11.797 1.00 97.69 214 LEU A CA 1
ATOM 1702 C C . LEU A 1 214 ? 18.639 -0.418 -10.809 1.00 97.69 214 LEU A C 1
ATOM 1704 O O . LEU A 1 214 ? 19.191 0.614 -11.194 1.00 97.69 214 LEU A O 1
ATOM 1708 N N . ILE A 1 215 ? 18.754 -0.875 -9.558 1.00 96.19 215 ILE A N 1
ATOM 1709 C CA . ILE A 1 215 ? 19.575 -0.225 -8.528 1.00 96.19 215 ILE A CA 1
ATOM 1710 C C . ILE A 1 215 ? 21.043 -0.148 -8.970 1.00 96.19 215 ILE A C 1
ATOM 1712 O O . ILE A 1 215 ? 21.677 0.891 -8.778 1.00 96.19 215 ILE A O 1
ATOM 1716 N N . ALA A 1 216 ? 21.568 -1.206 -9.596 1.00 96.88 216 ALA A N 1
ATOM 1717 C CA . ALA A 1 216 ? 22.952 -1.258 -10.059 1.00 96.88 216 ALA A CA 1
ATOM 1718 C C . ALA A 1 216 ? 23.223 -0.362 -11.286 1.00 96.88 216 ALA A C 1
ATOM 1720 O O . ALA A 1 216 ? 24.239 0.333 -11.328 1.00 96.88 216 ALA A O 1
ATOM 1721 N N . ILE A 1 217 ? 22.329 -0.352 -12.283 1.00 96.50 217 ILE A N 1
ATOM 1722 C CA . ILE A 1 217 ? 22.568 0.316 -13.583 1.00 96.50 217 ILE A CA 1
ATOM 1723 C C . ILE A 1 217 ? 22.075 1.775 -13.653 1.00 96.50 217 ILE A C 1
ATOM 1725 O O . ILE A 1 217 ? 22.344 2.492 -14.629 1.00 96.50 217 ILE A O 1
ATOM 1729 N N . ASP A 1 218 ? 21.305 2.225 -12.660 1.00 95.88 218 ASP A N 1
ATOM 1730 C CA . ASP A 1 218 ? 20.734 3.575 -12.579 1.00 95.88 218 ASP A CA 1
ATOM 1731 C C . ASP A 1 218 ? 20.843 4.154 -11.154 1.00 95.88 218 ASP A C 1
ATOM 1733 O O . ASP A 1 218 ? 19.837 4.409 -10.480 1.00 95.88 218 ASP A O 1
ATOM 1737 N N . PRO A 1 219 ? 22.082 4.394 -10.680 1.00 94.50 219 PRO A N 1
ATOM 1738 C CA . PRO A 1 219 ? 22.354 4.770 -9.294 1.00 94.50 219 PRO A CA 1
ATOM 1739 C C . PRO A 1 219 ? 21.732 6.114 -8.896 1.00 94.50 219 PRO A C 1
ATOM 1741 O O . PRO A 1 219 ? 21.449 6.333 -7.724 1.00 94.50 219 PRO A O 1
ATOM 1744 N N . LEU A 1 220 ? 21.459 7.008 -9.853 1.00 95.19 220 LEU A N 1
ATOM 1745 C CA . LEU A 1 220 ? 20.793 8.288 -9.579 1.00 95.19 220 LEU A CA 1
ATOM 1746 C C . LEU A 1 220 ? 19.333 8.116 -9.123 1.00 95.19 220 LEU A C 1
ATOM 1748 O O . LEU A 1 220 ? 18.780 9.019 -8.497 1.00 95.19 220 LEU A O 1
ATOM 1752 N N . ARG A 1 221 ? 18.707 6.971 -9.429 1.00 94.50 221 ARG A N 1
ATOM 1753 C CA . ARG A 1 221 ? 17.327 6.624 -9.055 1.00 94.50 221 ARG A CA 1
ATOM 1754 C C . ARG A 1 221 ? 17.253 5.447 -8.080 1.00 94.50 221 ARG A C 1
ATOM 1756 O O . ARG A 1 221 ? 16.156 4.958 -7.819 1.00 94.50 221 ARG A O 1
ATOM 1763 N N . CYS A 1 222 ? 18.375 5.028 -7.489 1.00 92.88 222 CYS A N 1
ATOM 1764 C CA . CYS A 1 222 ? 18.412 3.881 -6.577 1.00 92.88 222 CYS A CA 1
ATOM 1765 C C . CYS A 1 222 ? 17.385 3.998 -5.439 1.00 92.88 222 CYS A C 1
ATOM 1767 O O . CYS A 1 222 ? 16.657 3.042 -5.198 1.00 92.88 222 CYS A O 1
ATOM 1769 N N . GLY A 1 223 ? 17.230 5.187 -4.840 1.00 89.44 223 GLY A N 1
ATOM 1770 C CA . GLY A 1 223 ? 16.240 5.444 -3.787 1.00 89.44 223 GLY A CA 1
ATOM 1771 C C . GLY A 1 223 ? 14.792 5.191 -4.226 1.00 89.44 223 GLY A C 1
ATOM 1772 O O . GLY A 1 223 ? 13.994 4.643 -3.471 1.00 89.44 223 GLY A O 1
ATOM 1773 N N . TYR A 1 224 ? 14.456 5.519 -5.478 1.00 90.06 224 TYR A N 1
ATOM 1774 C CA . TYR A 1 224 ? 13.138 5.217 -6.039 1.00 90.06 224 TYR A CA 1
ATOM 1775 C C . TYR A 1 224 ? 12.926 3.704 -6.191 1.00 90.06 224 TYR A C 1
ATOM 1777 O O . TYR A 1 224 ? 11.852 3.203 -5.863 1.00 90.06 224 TYR A O 1
ATOM 1785 N N . TYR A 1 225 ? 13.937 2.960 -6.648 1.00 93.75 225 TYR A N 1
ATOM 1786 C CA . TYR A 1 225 ? 13.839 1.506 -6.812 1.00 93.75 225 TYR A CA 1
ATOM 1787 C C . TYR A 1 225 ? 13.820 0.760 -5.472 1.00 93.75 225 TYR A C 1
ATOM 1789 O O . TYR A 1 225 ? 13.071 -0.204 -5.335 1.00 93.75 225 TYR A O 1
ATOM 1797 N N . THR A 1 226 ? 14.560 1.222 -4.460 1.00 90.38 226 THR A N 1
ATOM 1798 C CA . THR A 1 226 ? 14.496 0.657 -3.100 1.00 90.38 226 THR A CA 1
ATOM 1799 C C . THR A 1 226 ? 13.135 0.902 -2.450 1.00 90.38 226 THR A C 1
ATOM 1801 O O . THR A 1 226 ? 12.560 0.007 -1.826 1.00 90.38 226 THR A O 1
ATOM 1804 N N . ASP A 1 227 ? 12.554 2.082 -2.674 1.00 86.44 227 ASP A N 1
ATOM 1805 C CA . ASP A 1 227 ? 11.183 2.377 -2.262 1.00 86.44 227 ASP A CA 1
ATOM 1806 C C . ASP A 1 227 ? 10.176 1.489 -3.003 1.00 86.44 227 ASP A C 1
ATOM 1808 O O . ASP A 1 227 ? 9.203 1.018 -2.415 1.00 86.44 227 ASP A O 1
ATOM 1812 N N . LEU A 1 228 ? 10.400 1.235 -4.293 1.00 87.50 228 LEU A N 1
ATOM 1813 C CA . LEU A 1 228 ? 9.559 0.346 -5.089 1.00 87.50 228 LEU A CA 1
ATOM 1814 C C . LEU A 1 228 ? 9.652 -1.109 -4.610 1.00 87.50 228 LEU A C 1
ATOM 1816 O O . LEU A 1 228 ? 8.630 -1.791 -4.542 1.00 87.50 228 LEU A O 1
ATOM 1820 N N . ARG A 1 229 ? 10.849 -1.561 -4.218 1.00 90.00 229 ARG A N 1
ATOM 1821 C CA . ARG A 1 229 ? 11.084 -2.866 -3.584 1.00 90.00 229 ARG A CA 1
ATOM 1822 C C . ARG A 1 229 ? 10.286 -3.003 -2.294 1.00 90.00 229 ARG A C 1
ATOM 1824 O O . ARG A 1 229 ? 9.610 -4.011 -2.115 1.00 90.00 229 ARG A O 1
ATOM 1831 N N . SER A 1 230 ? 10.288 -1.963 -1.458 1.00 87.00 230 SER A N 1
ATOM 1832 C CA . SER A 1 230 ? 9.490 -1.927 -0.227 1.00 87.00 230 SER A CA 1
ATOM 1833 C C . SER A 1 230 ? 8.005 -2.157 -0.515 1.00 87.00 230 SER A C 1
ATOM 1835 O O . SER A 1 230 ? 7.398 -3.024 0.108 1.00 87.00 230 SER A O 1
ATOM 1837 N N . ASP A 1 231 ? 7.433 -1.454 -1.505 1.00 81.88 231 ASP A N 1
ATOM 1838 C CA . ASP A 1 231 ? 6.033 -1.671 -1.905 1.00 81.88 231 ASP A CA 1
ATOM 1839 C C . ASP A 1 231 ? 5.776 -3.125 -2.327 1.00 81.88 231 ASP A C 1
ATOM 1841 O O . ASP A 1 231 ? 4.763 -3.700 -1.938 1.00 81.88 231 ASP A O 1
ATOM 1845 N N . CYS A 1 232 ? 6.687 -3.733 -3.095 1.00 84.56 232 CYS A N 1
ATOM 1846 C CA . CYS A 1 232 ? 6.532 -5.110 -3.571 1.00 84.56 232 CYS A CA 1
ATOM 1847 C C . CYS A 1 232 ? 6.561 -6.123 -2.418 1.00 84.56 232 CYS A C 1
ATOM 1849 O O . CYS A 1 232 ? 5.700 -7.002 -2.361 1.00 84.56 232 CYS A O 1
ATOM 1851 N N . CYS A 1 233 ? 7.513 -5.977 -1.488 1.00 85.69 233 CYS A N 1
ATOM 1852 C CA . CYS A 1 233 ? 7.606 -6.816 -0.291 1.00 85.69 233 CYS A CA 1
ATOM 1853 C C . CYS A 1 233 ? 6.319 -6.732 0.539 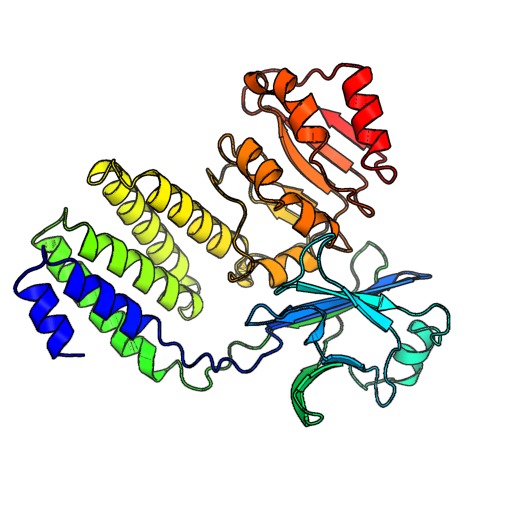1.00 85.69 233 CYS A C 1
ATOM 1855 O O . CYS A 1 233 ? 5.776 -7.754 0.957 1.00 85.69 233 CYS A O 1
ATOM 1857 N N . LEU A 1 234 ? 5.801 -5.517 0.732 1.00 81.25 234 LEU A N 1
ATOM 1858 C CA . LEU A 1 234 ? 4.568 -5.273 1.478 1.00 81.25 234 LEU A CA 1
ATOM 1859 C C . LEU A 1 234 ? 3.349 -5.868 0.770 1.00 81.25 234 LEU A C 1
ATOM 1861 O O . LEU A 1 234 ? 2.523 -6.509 1.410 1.00 81.25 234 LEU A O 1
ATOM 1865 N N . GLU A 1 235 ? 3.245 -5.716 -0.551 1.00 78.69 235 GLU A N 1
ATOM 1866 C CA . GLU A 1 235 ? 2.184 -6.344 -1.346 1.00 78.69 235 GLU A CA 1
ATOM 1867 C C . GLU A 1 235 ? 2.191 -7.873 -1.217 1.00 78.69 235 GLU A C 1
ATOM 1869 O O . GLU A 1 235 ? 1.120 -8.476 -1.129 1.00 78.69 235 GLU A O 1
ATOM 1874 N N . SER A 1 236 ? 3.371 -8.505 -1.180 1.00 79.75 236 SER A N 1
ATOM 1875 C CA . SER A 1 236 ? 3.501 -9.950 -0.947 1.00 79.75 236 SER A CA 1
ATOM 1876 C C . SER A 1 236 ? 3.125 -10.342 0.479 1.00 79.75 236 SER A C 1
ATOM 1878 O O . SER A 1 236 ? 2.309 -11.245 0.669 1.00 79.75 236 SER A O 1
ATOM 1880 N N . ALA A 1 237 ? 3.687 -9.671 1.486 1.00 79.75 237 ALA A N 1
ATOM 1881 C CA . ALA A 1 237 ? 3.450 -10.002 2.890 1.00 79.75 237 ALA A CA 1
ATOM 1882 C C . ALA A 1 237 ? 1.976 -9.812 3.285 1.00 79.75 237 ALA A C 1
ATOM 1884 O O . ALA A 1 237 ? 1.403 -10.626 4.004 1.00 79.75 237 ALA A O 1
ATOM 1885 N N . LEU A 1 238 ? 1.333 -8.777 2.739 1.00 77.00 238 LEU A N 1
ATOM 1886 C CA . LEU A 1 238 ? -0.056 -8.414 3.024 1.00 77.00 238 LEU A CA 1
ATOM 1887 C C . LEU A 1 238 ? -1.051 -9.012 2.022 1.00 77.00 238 LEU A C 1
ATOM 1889 O O . LEU A 1 238 ? -2.220 -8.618 1.989 1.00 77.00 238 LEU A O 1
ATOM 1893 N N . HIS A 1 239 ? -0.614 -9.943 1.174 1.00 72.88 239 HIS A N 1
ATOM 1894 C CA . HIS A 1 239 ? -1.514 -10.632 0.264 1.00 72.88 239 HIS A CA 1
ATOM 1895 C C . HIS A 1 239 ? -2.548 -11.444 1.073 1.00 72.88 239 HIS A C 1
ATOM 1897 O O . HIS A 1 239 ? -2.151 -12.194 1.965 1.00 72.88 239 HIS A O 1
ATOM 1903 N N . PRO A 1 240 ? -3.860 -11.399 0.752 1.00 65.50 240 PRO A N 1
ATOM 1904 C CA . PRO A 1 240 ? -4.897 -12.100 1.522 1.00 65.50 240 PRO A CA 1
ATOM 1905 C C . PRO A 1 240 ? -4.633 -13.595 1.727 1.00 65.50 240 PRO A C 1
ATOM 1907 O O . PRO A 1 240 ? -5.014 -14.171 2.738 1.00 65.50 240 PRO A O 1
ATOM 1910 N N . GLY A 1 241 ? -3.942 -14.229 0.776 1.00 63.44 241 GLY A N 1
ATOM 1911 C CA . GLY A 1 241 ? -3.544 -15.632 0.875 1.00 63.44 241 GLY A CA 1
ATOM 1912 C C . GLY A 1 241 ? -2.501 -15.953 1.956 1.00 63.44 241 GLY A C 1
ATOM 1913 O O . GLY A 1 241 ? -2.355 -17.138 2.245 1.00 63.44 241 GLY A O 1
ATOM 1914 N N . ASN A 1 242 ? -1.813 -14.945 2.503 1.00 64.12 242 ASN A N 1
ATOM 1915 C CA . ASN A 1 242 ? -0.777 -15.053 3.538 1.00 64.12 242 ASN A CA 1
ATOM 1916 C C . ASN A 1 242 ? -1.276 -14.588 4.920 1.00 64.12 242 ASN A C 1
ATOM 1918 O O . ASN A 1 242 ? -0.658 -14.888 5.935 1.00 64.12 242 ASN A O 1
ATOM 1922 N N . LEU A 1 243 ? -2.420 -13.899 4.976 1.00 65.06 243 LEU A N 1
ATOM 1923 C CA . LEU A 1 243 ? -3.016 -13.357 6.201 1.00 65.06 243 LEU A CA 1
ATOM 1924 C C . LEU A 1 243 ? -3.885 -14.405 6.910 1.00 65.06 243 LEU A C 1
ATOM 1926 O O . LEU A 1 243 ? -5.098 -14.254 7.047 1.00 65.06 243 LEU A O 1
ATOM 1930 N N . THR A 1 244 ? -3.270 -15.512 7.324 1.00 56.94 244 THR A N 1
ATOM 1931 C CA . THR A 1 244 ? -3.960 -16.591 8.054 1.00 56.94 244 THR A CA 1
ATOM 1932 C C . THR A 1 244 ? -4.070 -16.327 9.556 1.00 56.94 244 THR A C 1
ATOM 1934 O O . THR A 1 244 ? -4.815 -17.020 10.245 1.00 56.94 244 THR A O 1
ATOM 1937 N N . SER A 1 245 ? -3.337 -15.341 10.074 1.00 67.12 245 SER A N 1
ATOM 1938 C CA . SER A 1 245 ? -3.326 -14.934 11.480 1.00 67.12 245 SER A CA 1
ATOM 1939 C C . SER A 1 245 ? -3.538 -13.420 11.607 1.00 67.12 245 SER A C 1
ATOM 1941 O O . SER A 1 245 ? -3.469 -12.678 10.629 1.00 67.12 245 SER A O 1
ATOM 1943 N N . SER A 1 246 ? -3.808 -12.944 12.825 1.00 74.94 246 SER A N 1
ATOM 1944 C CA . SER A 1 246 ? -3.786 -11.509 13.148 1.00 74.94 246 SER A CA 1
ATOM 1945 C C . SER A 1 246 ? -2.372 -10.966 13.378 1.00 74.94 246 SER A C 1
ATOM 1947 O O . SER A 1 246 ? -2.220 -9.803 13.743 1.00 74.94 246 SER A O 1
ATOM 1949 N N . ILE A 1 247 ? -1.352 -11.802 13.183 1.00 82.00 247 ILE A N 1
ATOM 1950 C CA . ILE A 1 247 ? 0.052 -11.441 13.335 1.00 82.00 247 ILE A CA 1
ATOM 1951 C C . ILE A 1 247 ? 0.587 -11.126 11.947 1.00 82.00 247 ILE A C 1
ATOM 1953 O O . ILE A 1 247 ? 0.552 -11.975 11.057 1.00 82.00 247 ILE A O 1
ATOM 1957 N N . ILE A 1 248 ? 1.079 -9.908 11.769 1.00 84.81 248 ILE A N 1
ATOM 1958 C CA . ILE A 1 248 ? 1.656 -9.450 10.514 1.00 84.81 248 ILE A CA 1
ATOM 1959 C C . ILE A 1 248 ? 3.152 -9.273 10.718 1.00 84.81 248 ILE A C 1
ATOM 1961 O O . ILE A 1 248 ? 3.593 -8.346 11.396 1.00 84.81 248 ILE A O 1
ATOM 1965 N N . ASP A 1 249 ? 3.916 -10.173 10.112 1.00 86.19 249 ASP A N 1
ATOM 1966 C CA . ASP A 1 249 ? 5.370 -10.111 10.104 1.00 86.19 249 ASP A CA 1
ATOM 1967 C C . ASP A 1 249 ? 5.859 -9.346 8.868 1.00 86.19 249 ASP A C 1
ATOM 1969 O O . ASP A 1 249 ? 5.673 -9.788 7.732 1.00 86.19 249 ASP A O 1
ATOM 1973 N N . LEU A 1 250 ? 6.444 -8.171 9.100 1.00 86.69 250 LEU A N 1
ATOM 1974 C CA . LEU A 1 250 ? 7.121 -7.341 8.102 1.00 86.69 250 LEU A CA 1
ATOM 1975 C C . LEU A 1 250 ? 8.601 -7.147 8.469 1.00 86.69 250 LEU A C 1
ATOM 1977 O O . LEU A 1 250 ? 9.238 -6.193 8.004 1.00 86.69 250 LEU A O 1
ATOM 1981 N N . SER A 1 251 ? 9.143 -8.022 9.320 1.00 87.62 251 SER A N 1
ATOM 1982 C CA . SER A 1 251 ? 10.526 -7.940 9.762 1.00 87.62 251 SER A CA 1
ATOM 1983 C C . SER A 1 251 ? 11.502 -8.330 8.651 1.00 87.62 251 SER A C 1
ATOM 1985 O O . SER A 1 251 ? 11.193 -9.137 7.774 1.00 87.62 251 SER A O 1
ATOM 1987 N N . SER A 1 252 ? 12.702 -7.746 8.667 1.00 87.12 252 SER A N 1
ATOM 1988 C CA . SER A 1 252 ? 13.808 -8.121 7.763 1.00 87.12 252 SER A CA 1
ATOM 1989 C C . SER A 1 252 ? 13.494 -8.021 6.258 1.00 87.12 252 SER A C 1
ATOM 1991 O O . SER A 1 252 ? 14.143 -8.666 5.435 1.00 87.12 252 SER A O 1
ATOM 1993 N N . LEU A 1 253 ? 12.515 -7.198 5.868 1.00 85.75 253 LEU A N 1
ATOM 1994 C CA . LEU A 1 253 ? 12.111 -7.018 4.467 1.00 85.75 253 LEU A CA 1
ATOM 1995 C C . LEU A 1 253 ? 12.923 -5.935 3.733 1.00 85.75 253 LEU A C 1
ATOM 1997 O O . LEU A 1 253 ? 12.712 -5.709 2.538 1.00 85.75 253 LEU A O 1
ATOM 2001 N N . GLY A 1 254 ? 13.840 -5.258 4.433 1.00 84.44 254 GLY A N 1
ATOM 2002 C CA . GLY A 1 254 ? 14.661 -4.177 3.883 1.00 84.44 254 GLY A CA 1
ATOM 2003 C C . GLY A 1 254 ? 13.854 -2.923 3.530 1.00 84.44 254 GLY A C 1
ATOM 2004 O O . GLY A 1 254 ? 14.200 -2.213 2.586 1.00 84.44 254 GLY A O 1
ATOM 2005 N N . LEU A 1 255 ? 12.757 -2.667 4.249 1.00 83.44 255 LEU A N 1
ATOM 2006 C CA . LEU A 1 255 ? 11.821 -1.590 3.931 1.00 83.44 255 LEU A CA 1
ATOM 2007 C C . LEU A 1 255 ? 12.470 -0.210 4.121 1.00 83.44 255 LEU A C 1
ATOM 2009 O O . LEU A 1 255 ? 13.009 0.091 5.179 1.00 83.44 255 LEU A O 1
ATOM 2013 N N . THR A 1 256 ? 12.361 0.666 3.125 1.00 79.81 256 THR A N 1
ATOM 2014 C CA . THR A 1 256 ? 12.815 2.071 3.177 1.00 79.81 256 THR A CA 1
ATOM 2015 C C . THR A 1 256 ? 11.670 3.054 3.389 1.00 79.81 256 THR A C 1
ATOM 2017 O O . THR A 1 256 ? 11.892 4.194 3.788 1.00 79.81 256 THR A O 1
ATOM 2020 N N . LYS A 1 257 ? 10.430 2.619 3.164 1.00 74.06 257 LYS A N 1
ATOM 2021 C CA . LYS A 1 257 ? 9.224 3.404 3.417 1.00 74.06 257 LYS A CA 1
ATOM 2022 C C . LYS A 1 257 ? 8.125 2.526 3.992 1.00 74.06 257 LYS A C 1
ATOM 2024 O O . LYS A 1 257 ? 8.024 1.343 3.671 1.00 74.06 257 LYS A O 1
ATOM 2029 N N . PHE A 1 258 ? 7.285 3.130 4.823 1.00 66.19 258 PHE A N 1
ATOM 2030 C CA . PHE A 1 258 ? 6.038 2.505 5.232 1.00 66.19 258 PHE A CA 1
ATOM 2031 C C . PHE A 1 258 ? 4.991 2.738 4.126 1.00 66.19 258 PHE A C 1
ATOM 2033 O O . PHE A 1 258 ? 5.018 3.794 3.484 1.00 66.19 258 PHE A O 1
ATOM 2040 N N . PRO A 1 259 ? 4.117 1.763 3.844 1.00 60.44 259 PRO A N 1
ATOM 2041 C CA . PRO A 1 259 ? 3.318 1.740 2.624 1.00 60.44 259 PRO A CA 1
ATOM 2042 C C . PRO A 1 259 ? 2.431 2.968 2.434 1.00 60.44 259 PRO A C 1
ATOM 2044 O O . PRO A 1 259 ? 1.840 3.508 3.368 1.00 60.44 259 PRO A O 1
ATOM 2047 N N . SER A 1 260 ? 2.291 3.355 1.166 1.00 52.38 260 SER A N 1
ATOM 2048 C CA . SER A 1 260 ? 1.292 4.329 0.737 1.00 52.38 260 SER A CA 1
ATOM 2049 C C . SER A 1 260 ? -0.119 3.768 0.983 1.00 52.38 260 SER A C 1
ATOM 2051 O O . SER A 1 260 ? -0.369 2.606 0.647 1.00 52.38 260 SER A O 1
ATOM 2053 N N . PRO A 1 261 ? -1.075 4.571 1.489 1.00 48.22 261 PRO A N 1
ATOM 2054 C CA . PRO A 1 261 ? -2.450 4.133 1.773 1.00 48.22 261 PRO A CA 1
ATOM 2055 C C . PRO A 1 261 ? -3.255 3.684 0.533 1.00 48.22 261 PRO A C 1
ATOM 2057 O O . PRO A 1 261 ? -4.400 3.264 0.665 1.00 48.22 261 PRO A O 1
ATOM 2060 N N . LEU A 1 262 ? -2.658 3.761 -0.661 1.00 40.47 262 LEU A N 1
ATOM 2061 C CA . LEU A 1 262 ? -3.204 3.295 -1.939 1.00 40.47 262 LEU A CA 1
ATOM 2062 C C . LEU A 1 262 ? -3.041 1.786 -2.193 1.00 40.47 262 LEU A C 1
ATOM 2064 O O . LEU A 1 262 ? -3.789 1.229 -2.998 1.00 40.47 262 LEU A O 1
ATOM 2068 N N . ALA A 1 263 ? -2.067 1.125 -1.562 1.00 45.22 263 ALA A N 1
ATOM 2069 C CA . ALA A 1 263 ? -1.869 -0.319 -1.704 1.00 45.22 263 ALA A CA 1
ATOM 2070 C C . ALA A 1 263 ? -2.772 -1.085 -0.722 1.00 45.22 263 ALA A C 1
ATOM 2072 O O . ALA A 1 263 ? -3.339 -0.492 0.186 1.00 45.22 263 ALA A O 1
ATOM 2073 N N . SER A 1 264 ? -2.899 -2.403 -0.878 1.00 47.62 264 SER A N 1
ATOM 2074 C CA . SER A 1 264 ? -3.698 -3.361 -0.078 1.00 47.62 264 SER A CA 1
ATOM 2075 C C . SER A 1 264 ? -3.515 -3.325 1.457 1.00 47.62 264 SER A C 1
ATOM 2077 O O . SER A 1 264 ? -4.133 -4.116 2.169 1.00 47.62 264 SER A O 1
ATOM 2079 N N . LEU A 1 265 ? -2.716 -2.390 1.971 1.00 54.94 265 LEU A N 1
ATOM 2080 C CA . LEU A 1 265 ? -2.381 -2.147 3.365 1.00 54.94 265 LEU A CA 1
ATOM 2081 C C . LEU A 1 265 ? -3.584 -2.040 4.316 1.00 54.94 265 LEU A C 1
ATOM 2083 O O . LEU A 1 265 ? -3.558 -2.704 5.354 1.00 54.94 265 LEU A O 1
ATOM 2087 N N . PRO A 1 266 ? -4.649 -1.268 4.017 1.00 58.50 266 PRO A N 1
ATOM 2088 C CA . PRO A 1 266 ? -5.718 -1.093 4.991 1.00 58.50 266 PRO A CA 1
ATOM 2089 C C . PRO A 1 266 ? -6.477 -2.397 5.271 1.00 58.50 266 PRO A C 1
ATOM 2091 O O . PRO A 1 266 ? -6.979 -2.588 6.372 1.00 58.50 266 PRO A O 1
ATOM 2094 N N . ILE A 1 267 ? -6.509 -3.319 4.299 1.00 55.69 267 ILE A N 1
ATOM 2095 C CA . ILE A 1 267 ? -7.242 -4.586 4.411 1.00 55.69 267 ILE A CA 1
ATOM 2096 C C . ILE A 1 267 ? -6.604 -5.531 5.431 1.00 55.69 267 ILE A C 1
ATOM 2098 O O . ILE A 1 267 ? -7.302 -6.178 6.205 1.00 55.69 267 ILE A O 1
ATOM 2102 N N . ALA A 1 268 ? -5.278 -5.612 5.443 1.00 60.69 268 ALA A N 1
ATOM 2103 C CA . ALA A 1 268 ? -4.564 -6.511 6.339 1.00 60.69 268 ALA A CA 1
ATOM 2104 C C . ALA A 1 268 ? -4.459 -5.942 7.759 1.00 60.69 268 ALA A C 1
ATOM 2106 O O . ALA A 1 268 ? -4.691 -6.645 8.742 1.00 60.69 268 ALA A O 1
ATOM 2107 N N . LEU A 1 269 ? -4.122 -4.652 7.865 1.00 65.50 269 LEU A N 1
ATOM 2108 C CA . LEU A 1 269 ? -3.721 -4.050 9.133 1.00 65.50 269 LEU A CA 1
ATOM 2109 C C . LEU A 1 269 ? -4.880 -3.834 10.115 1.00 65.50 269 LEU A C 1
ATOM 2111 O O . LEU A 1 269 ? -4.662 -3.904 11.321 1.00 65.50 269 LEU A O 1
ATOM 2115 N N . VAL A 1 270 ? -6.109 -3.578 9.649 1.00 64.81 270 VAL A N 1
ATOM 2116 C CA . VAL A 1 270 ? -7.240 -3.255 10.552 1.00 64.81 270 VAL A CA 1
ATOM 2117 C C . VAL A 1 270 ? -7.585 -4.415 11.498 1.00 64.81 270 VAL A C 1
ATOM 2119 O O . VAL A 1 270 ? -8.016 -4.185 12.630 1.00 64.81 270 VAL A O 1
ATOM 2122 N N . SER A 1 271 ? -7.349 -5.657 11.072 1.00 66.69 271 SER A N 1
ATOM 2123 C CA . SER A 1 271 ? -7.571 -6.853 11.895 1.00 66.69 271 SER A CA 1
ATOM 2124 C C . SER A 1 271 ? -6.297 -7.370 12.580 1.00 66.69 271 SER A C 1
ATOM 2126 O O . SER A 1 271 ? -6.356 -8.410 13.247 1.00 66.69 271 SER A O 1
ATOM 2128 N N . ALA A 1 272 ? -5.165 -6.672 12.429 1.00 76.94 272 ALA A N 1
ATOM 2129 C CA . ALA A 1 272 ? -3.887 -7.062 13.008 1.00 76.94 272 ALA A CA 1
ATOM 2130 C C . ALA A 1 272 ? -3.843 -6.780 14.516 1.00 76.94 272 ALA A C 1
ATOM 2132 O O . ALA A 1 272 ? -4.183 -5.686 14.970 1.00 76.94 272 ALA A O 1
ATOM 2133 N N . THR A 1 273 ? -3.411 -7.771 15.289 1.00 79.56 273 THR A N 1
ATOM 2134 C CA . THR A 1 273 ? -3.145 -7.650 16.729 1.00 79.56 273 THR A CA 1
ATOM 2135 C C . THR A 1 273 ? -1.674 -7.383 16.999 1.00 79.56 273 THR A C 1
ATOM 2137 O O . THR A 1 273 ? -1.337 -6.651 17.930 1.00 79.56 273 THR A O 1
ATOM 2140 N N . ASP A 1 274 ? -0.813 -7.934 16.149 1.00 86.31 274 ASP A N 1
ATOM 2141 C CA . ASP A 1 274 ? 0.630 -7.899 16.289 1.00 86.31 274 ASP A CA 1
ATOM 2142 C C . ASP A 1 274 ? 1.214 -7.475 14.946 1.00 86.31 274 ASP A C 1
ATOM 2144 O O . ASP A 1 274 ? 0.903 -8.076 13.916 1.00 86.31 274 ASP A O 1
ATOM 2148 N N . ILE A 1 275 ? 2.035 -6.430 14.950 1.00 86.25 275 ILE A N 1
ATOM 2149 C CA . ILE A 1 275 ? 2.767 -5.991 13.763 1.00 86.25 275 ILE A CA 1
ATOM 2150 C C . ILE A 1 275 ? 4.251 -5.992 14.096 1.00 86.25 275 ILE A C 1
ATOM 2152 O O . ILE A 1 275 ? 4.684 -5.336 15.045 1.00 86.25 275 ILE A O 1
ATOM 2156 N N . ASP A 1 276 ? 5.023 -6.701 13.286 1.00 86.94 276 ASP A N 1
ATOM 2157 C CA . ASP A 1 276 ? 6.472 -6.722 13.374 1.00 86.94 276 ASP A CA 1
ATOM 2158 C C . ASP A 1 276 ? 7.087 -5.886 12.253 1.00 86.94 276 ASP A C 1
ATOM 2160 O O . ASP A 1 276 ? 6.934 -6.215 11.084 1.00 86.94 276 ASP A O 1
ATOM 2164 N N . LEU A 1 277 ? 7.756 -4.787 12.597 1.00 83.88 277 LEU A N 1
ATOM 2165 C CA . LEU A 1 277 ? 8.501 -3.931 11.667 1.00 83.88 277 LEU A CA 1
ATOM 2166 C C . LEU A 1 277 ? 10.008 -3.961 11.938 1.00 83.88 277 LEU A C 1
ATOM 2168 O O . LEU A 1 277 ? 10.735 -3.110 11.417 1.00 83.88 277 LEU A O 1
ATOM 2172 N N . SER A 1 278 ? 10.474 -4.894 12.768 1.00 83.62 278 SER A N 1
ATOM 2173 C CA . SER A 1 278 ? 11.878 -4.987 13.168 1.00 83.62 278 SER A CA 1
ATOM 2174 C C . SER A 1 278 ? 12.816 -5.342 12.010 1.00 83.62 278 SER A C 1
ATOM 2176 O O . SER A 1 278 ? 12.394 -5.716 10.916 1.00 83.62 278 SER A O 1
ATOM 2178 N N . CYS A 1 279 ? 14.117 -5.168 12.227 1.00 81.19 279 CYS A N 1
ATOM 2179 C CA . CYS A 1 279 ? 15.170 -5.429 11.246 1.00 81.19 279 CYS A CA 1
ATOM 2180 C C . CYS A 1 279 ? 14.973 -4.700 9.896 1.00 81.19 279 CYS A C 1
ATOM 2182 O O . CYS A 1 279 ? 15.365 -5.191 8.838 1.00 81.19 279 CYS A O 1
ATOM 2184 N N . ASN A 1 280 ? 14.379 -3.500 9.918 1.00 77.06 280 ASN A N 1
ATOM 2185 C CA . ASN A 1 280 ? 14.260 -2.607 8.762 1.00 77.06 280 ASN A CA 1
ATOM 2186 C C . ASN A 1 280 ? 15.025 -1.298 9.031 1.00 77.06 280 ASN A C 1
ATOM 2188 O O . ASN A 1 280 ? 14.442 -0.226 9.189 1.00 77.06 280 ASN A O 1
ATOM 2192 N N . LEU A 1 281 ? 16.356 -1.387 9.079 1.00 68.88 281 LEU A N 1
ATOM 2193 C CA . LEU A 1 281 ? 17.308 -0.316 9.439 1.00 68.88 281 LEU A CA 1
ATOM 2194 C C . LEU A 1 281 ? 17.062 1.059 8.782 1.00 68.88 281 LEU A C 1
ATOM 2196 O O . LEU A 1 281 ? 17.362 2.123 9.346 1.00 68.88 281 LEU A O 1
ATOM 2200 N N . THR A 1 282 ? 16.561 1.049 7.551 1.00 67.00 282 THR A N 1
ATOM 2201 C CA . THR A 1 282 ? 16.292 2.236 6.731 1.00 67.00 282 THR A CA 1
ATOM 2202 C C . THR A 1 282 ? 14.899 2.825 6.971 1.00 67.00 282 THR A C 1
ATOM 2204 O O . THR A 1 282 ? 14.685 3.997 6.660 1.00 67.00 282 THR A O 1
ATOM 2207 N N . LEU A 1 283 ? 13.989 2.069 7.592 1.00 63.62 283 LEU A N 1
ATOM 2208 C CA . LEU A 1 283 ? 12.592 2.424 7.852 1.00 63.62 283 LEU A CA 1
ATOM 2209 C C . LEU A 1 283 ? 12.414 3.344 9.067 1.00 63.62 283 LEU A C 1
ATOM 2211 O O . LEU A 1 283 ? 11.465 4.128 9.108 1.00 63.62 283 LEU A O 1
ATOM 2215 N N . THR A 1 284 ? 13.322 3.286 10.047 1.00 61.19 284 THR A N 1
ATOM 2216 C CA . THR A 1 284 ? 13.157 3.937 11.362 1.00 61.19 284 THR A CA 1
ATOM 2217 C C . THR A 1 284 ? 12.950 5.452 11.269 1.00 61.19 284 THR A C 1
ATOM 2219 O O . THR A 1 284 ? 12.091 6.005 11.946 1.00 61.19 284 THR A O 1
ATOM 2222 N N . LEU A 1 285 ? 13.699 6.151 10.409 1.00 58.78 285 LEU A N 1
ATOM 2223 C CA . LEU A 1 285 ? 13.557 7.607 10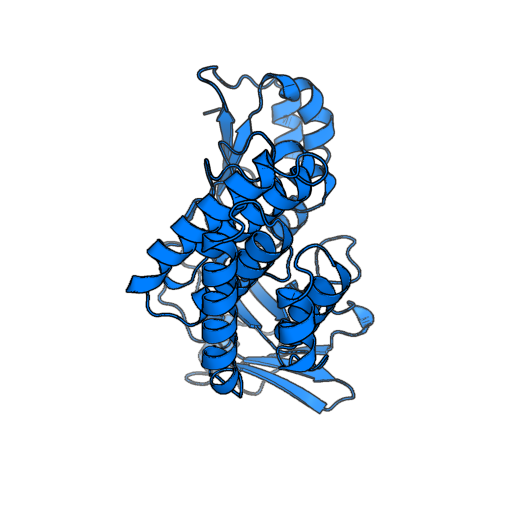.237 1.00 58.78 285 LEU A CA 1
ATOM 2224 C C . LEU A 1 285 ? 12.318 7.992 9.395 1.00 58.78 285 LEU A C 1
ATOM 2226 O O . LEU A 1 285 ? 11.596 8.910 9.794 1.00 58.78 285 LEU A O 1
ATOM 2230 N N . PRO A 1 286 ? 12.032 7.326 8.258 1.00 59.47 286 PRO A N 1
ATOM 2231 C CA . PRO A 1 286 ? 10.802 7.530 7.492 1.00 59.47 286 PRO A CA 1
ATOM 2232 C C . PRO A 1 286 ? 9.516 7.255 8.273 1.00 59.47 286 PRO A C 1
ATOM 2234 O O . PRO A 1 286 ? 8.608 8.079 8.204 1.00 59.47 286 PRO A O 1
ATOM 2237 N N . LEU A 1 287 ? 9.433 6.166 9.048 1.00 59.75 287 LEU A N 1
ATOM 2238 C CA . LEU A 1 287 ? 8.261 5.822 9.877 1.00 59.75 287 LEU A CA 1
ATOM 2239 C C . LEU A 1 287 ? 7.800 6.989 10.752 1.00 59.75 287 LEU A C 1
ATOM 2241 O O . LEU A 1 287 ? 6.608 7.265 10.891 1.00 59.75 287 LEU A O 1
ATOM 2245 N N . VAL A 1 288 ? 8.791 7.673 11.307 1.00 56.25 288 VAL A N 1
ATOM 2246 C CA . VAL A 1 288 ? 8.639 8.767 12.250 1.00 56.25 288 VAL A CA 1
ATOM 2247 C C . VAL A 1 288 ? 8.336 10.085 11.529 1.00 56.25 288 VAL A C 1
ATOM 2249 O O . VAL A 1 288 ? 7.431 10.817 11.917 1.00 56.25 288 VAL A O 1
ATOM 2252 N N . ARG A 1 289 ? 9.059 10.397 10.445 1.00 54.41 289 ARG A N 1
ATOM 2253 C CA . ARG A 1 289 ? 8.914 11.678 9.725 1.00 54.41 289 ARG A CA 1
ATOM 2254 C C . ARG A 1 289 ? 7.691 11.755 8.816 1.00 54.41 289 ARG A C 1
ATOM 2256 O O . ARG A 1 289 ? 7.213 12.851 8.547 1.00 54.41 289 ARG A O 1
ATOM 2263 N N . THR A 1 290 ? 7.218 10.623 8.304 1.00 54.69 290 THR A N 1
ATOM 2264 C CA . THR A 1 290 ? 6.118 10.581 7.322 1.00 54.69 290 THR A CA 1
ATOM 2265 C C . THR A 1 290 ? 4.735 10.480 7.964 1.00 54.69 290 THR A C 1
ATOM 2267 O O . THR A 1 290 ? 3.738 10.463 7.248 1.00 54.69 290 THR A O 1
ATOM 2270 N N . GLY A 1 291 ? 4.650 10.389 9.298 1.00 55.06 291 GLY A N 1
ATOM 2271 C CA . GLY A 1 291 ? 3.385 10.130 9.991 1.00 55.06 291 GLY A CA 1
ATOM 2272 C C . GLY A 1 291 ? 2.844 8.716 9.752 1.00 55.06 291 GLY A C 1
ATOM 2273 O O . GLY A 1 291 ? 1.704 8.424 10.093 1.00 55.06 291 GLY A O 1
ATOM 2274 N N . ALA A 1 292 ? 3.647 7.811 9.190 1.00 59.03 292 ALA A N 1
ATOM 2275 C CA . ALA A 1 292 ? 3.265 6.423 8.960 1.00 59.03 292 ALA A CA 1
ATOM 2276 C C . ALA A 1 292 ? 2.890 5.685 10.254 1.00 59.03 292 ALA A C 1
ATOM 2278 O O . ALA A 1 292 ? 1.896 4.963 10.288 1.00 59.03 292 ALA A O 1
ATOM 2279 N N . LEU A 1 293 ? 3.620 5.933 11.347 1.00 64.44 293 LEU A N 1
ATOM 2280 C CA . LEU A 1 293 ? 3.238 5.440 12.674 1.00 64.44 293 LEU A CA 1
ATOM 2281 C C . LEU A 1 293 ? 1.876 5.996 13.115 1.00 64.44 293 LEU A C 1
ATOM 2283 O O . LEU A 1 293 ? 1.122 5.304 13.794 1.00 64.44 293 LEU A O 1
ATOM 2287 N N . ALA A 1 294 ? 1.508 7.211 12.688 1.00 62.41 294 ALA A N 1
ATOM 2288 C CA . ALA A 1 294 ? 0.200 7.803 12.983 1.00 62.41 294 ALA A CA 1
ATOM 2289 C C . ALA A 1 294 ? -0.942 7.105 12.252 1.00 62.41 294 ALA A C 1
ATOM 2291 O O . ALA A 1 294 ? -2.083 7.244 12.680 1.00 62.41 294 ALA A O 1
ATOM 2292 N N . ALA A 1 295 ? -0.671 6.321 11.205 1.00 63.34 295 ALA A N 1
ATOM 2293 C CA . ALA A 1 295 ? -1.666 5.417 10.637 1.00 63.34 295 ALA A CA 1
ATOM 2294 C C . ALA A 1 295 ? -1.910 4.193 11.541 1.00 63.34 295 ALA A C 1
ATOM 2296 O O . ALA A 1 295 ? -3.037 3.708 11.601 1.00 63.34 295 ALA A O 1
ATOM 2297 N N . LEU A 1 296 ? -0.897 3.733 12.290 1.00 71.00 296 LEU A N 1
ATOM 2298 C CA . LEU A 1 296 ? -1.027 2.604 13.223 1.00 71.00 296 LEU A CA 1
ATOM 2299 C C . LEU A 1 296 ? -1.879 2.940 14.454 1.00 71.00 296 LEU A C 1
ATOM 2301 O O . LEU A 1 296 ? -2.529 2.053 14.999 1.00 71.00 296 LEU A O 1
ATOM 2305 N N . ALA A 1 297 ? -1.932 4.214 14.859 1.00 66.06 297 ALA A N 1
ATOM 2306 C CA . ALA A 1 297 ? -2.770 4.697 15.969 1.00 66.06 297 ALA A CA 1
ATOM 2307 C C . ALA A 1 297 ? -4.259 4.364 15.807 1.00 66.06 297 ALA A C 1
ATOM 2309 O O . ALA A 1 297 ? -5.005 4.294 16.780 1.00 66.06 297 ALA A O 1
ATOM 2310 N N . HIS A 1 298 ? -4.670 4.152 14.562 1.00 64.62 298 HIS A N 1
ATOM 2311 C CA . HIS A 1 298 ? -6.043 3.924 14.136 1.00 64.62 298 HIS A CA 1
ATOM 2312 C C . HIS A 1 298 ? -6.365 2.451 13.932 1.00 64.62 298 HIS A C 1
ATOM 2314 O O . HIS A 1 298 ? -7.478 2.115 13.538 1.00 64.62 298 HIS A O 1
ATOM 2320 N N . LEU A 1 299 ? -5.406 1.562 14.183 1.00 70.94 299 LEU A N 1
ATOM 2321 C CA . LEU A 1 299 ? -5.651 0.132 14.144 1.00 70.94 299 LEU A CA 1
ATOM 2322 C C . LEU A 1 299 ? -6.297 -0.280 15.471 1.00 70.94 299 LEU A C 1
ATOM 2324 O O . LEU A 1 299 ? -5.620 -0.311 16.501 1.00 70.94 299 LEU A O 1
ATOM 2328 N N . PRO A 1 300 ? -7.602 -0.606 15.478 1.00 64.69 300 PRO A N 1
ATOM 2329 C CA . PRO A 1 300 ? -8.359 -0.802 16.715 1.00 64.69 300 PRO A CA 1
ATOM 2330 C C . PRO A 1 300 ? -7.878 -2.008 17.536 1.00 64.69 300 PRO A C 1
ATOM 2332 O O . PRO A 1 300 ? -8.143 -2.091 18.735 1.00 64.69 300 PRO A O 1
ATOM 2335 N N . ARG A 1 301 ? -7.166 -2.948 16.901 1.00 70.88 301 ARG A N 1
ATOM 2336 C CA . ARG A 1 301 ? -6.675 -4.178 17.529 1.00 70.88 301 ARG A CA 1
ATOM 2337 C C . ARG A 1 301 ? -5.189 -4.202 17.815 1.00 70.88 301 ARG A C 1
ATOM 2339 O O . ARG A 1 301 ? -4.766 -5.156 18.458 1.00 70.88 301 ARG A O 1
ATOM 2346 N N . LEU A 1 302 ? -4.409 -3.215 17.380 1.00 80.19 302 LEU A N 1
ATOM 2347 C CA . LEU A 1 302 ? -2.960 -3.283 17.538 1.00 80.19 302 LEU A CA 1
ATOM 2348 C C . LEU A 1 302 ? -2.602 -3.325 19.030 1.00 80.19 302 LEU A C 1
ATOM 2350 O O . LEU A 1 302 ? -2.737 -2.330 19.739 1.00 80.19 302 LEU A O 1
ATOM 2354 N N . ARG A 1 303 ? -2.181 -4.498 19.510 1.00 85.19 303 ARG A N 1
ATOM 2355 C CA . ARG A 1 303 ? -1.786 -4.759 20.899 1.00 85.19 303 ARG A CA 1
ATOM 2356 C C . ARG A 1 303 ? -0.280 -4.824 21.037 1.00 85.19 303 ARG A C 1
ATOM 2358 O O . ARG A 1 303 ? 0.236 -4.345 22.043 1.00 85.19 303 ARG A O 1
ATOM 2365 N N . CYS A 1 304 ? 0.393 -5.402 20.051 1.00 89.00 304 CYS A N 1
ATOM 2366 C CA . CYS A 1 304 ? 1.832 -5.583 20.044 1.00 89.00 304 CYS A CA 1
ATOM 2367 C C . CYS A 1 304 ? 2.434 -4.933 18.801 1.00 89.00 304 CYS A C 1
ATOM 2369 O O . CYS A 1 304 ? 1.969 -5.154 17.682 1.00 89.00 304 CYS A O 1
ATOM 2371 N N . LEU A 1 305 ? 3.475 -4.135 19.000 1.00 86.62 305 LEU A N 1
ATOM 2372 C CA . LEU A 1 305 ? 4.250 -3.535 17.927 1.00 86.62 305 LEU A CA 1
ATOM 2373 C C . LEU A 1 305 ? 5.721 -3.837 18.189 1.00 86.62 305 LEU A C 1
ATOM 2375 O O . LEU A 1 305 ? 6.228 -3.518 19.265 1.00 86.62 305 LEU A O 1
ATOM 2379 N N . ARG A 1 306 ? 6.404 -4.430 17.210 1.00 86.88 306 ARG A N 1
ATOM 2380 C CA . ARG A 1 306 ? 7.863 -4.576 17.243 1.00 86.88 306 ARG A CA 1
ATOM 2381 C C . ARG A 1 306 ? 8.498 -3.620 16.254 1.00 86.88 306 ARG A C 1
ATOM 2383 O O . ARG A 1 306 ? 8.048 -3.525 15.114 1.00 86.88 306 ARG A O 1
ATOM 2390 N N . ILE A 1 307 ? 9.531 -2.907 16.684 1.00 81.94 307 ILE A N 1
ATOM 2391 C CA . ILE A 1 307 ? 10.272 -1.965 15.843 1.00 81.94 307 ILE A CA 1
ATOM 2392 C C . ILE A 1 307 ? 11.775 -2.113 16.054 1.00 81.94 307 ILE A C 1
ATOM 2394 O O . ILE A 1 307 ? 12.235 -2.463 17.139 1.00 81.94 307 ILE A O 1
ATOM 2398 N N . SER A 1 308 ? 12.535 -1.799 15.008 1.00 79.62 308 SER A N 1
ATOM 2399 C CA . SER A 1 308 ? 13.995 -1.733 15.041 1.00 79.62 308 SER A CA 1
ATOM 2400 C C . SER A 1 308 ? 14.516 -0.704 16.045 1.00 79.62 308 SER A C 1
ATOM 2402 O O . SER A 1 308 ? 14.184 0.485 15.983 1.00 79.62 308 SER A O 1
ATOM 2404 N N . ALA A 1 309 ? 15.409 -1.154 16.917 1.00 71.88 309 ALA A N 1
ATOM 2405 C CA . ALA A 1 309 ? 16.183 -0.363 17.850 1.00 71.88 309 ALA A CA 1
ATOM 2406 C C . ALA A 1 309 ? 17.570 -0.100 17.257 1.00 71.88 309 ALA A C 1
ATOM 2408 O O . ALA A 1 309 ? 18.558 -0.753 17.585 1.00 71.88 309 ALA A O 1
ATOM 2409 N N . SER A 1 310 ? 17.665 0.890 16.375 1.00 65.12 310 SER A N 1
ATOM 2410 C CA . SER A 1 310 ? 18.960 1.257 15.804 1.00 65.12 310 SER A CA 1
ATOM 2411 C C . SER A 1 310 ? 19.831 1.937 16.875 1.00 65.12 310 SER A C 1
ATOM 2413 O O . SER A 1 310 ? 19.617 3.114 17.192 1.00 65.12 310 SER A O 1
ATOM 2415 N N . PHE A 1 311 ? 20.813 1.213 17.427 1.00 46.53 311 PHE A N 1
ATOM 2416 C CA . PHE A 1 311 ? 21.616 1.627 18.589 1.00 46.53 311 PHE A CA 1
ATOM 2417 C C . PHE A 1 311 ? 22.365 2.953 18.361 1.00 46.53 311 PHE A C 1
ATOM 2419 O O . PHE A 1 311 ? 22.354 3.853 19.201 1.00 46.53 311 PHE A O 1
ATOM 2426 N N . HIS A 1 312 ? 22.902 3.152 17.154 1.00 45.88 312 HIS A N 1
ATOM 2427 C CA . HIS A 1 312 ? 23.583 4.391 16.754 1.00 45.88 312 HIS A CA 1
ATOM 2428 C C . HIS A 1 312 ? 22.661 5.612 16.607 1.00 45.88 312 HIS A C 1
ATOM 2430 O O . HIS A 1 312 ? 23.139 6.747 16.565 1.00 45.88 312 HIS A O 1
ATOM 2436 N N . LYS A 1 313 ? 21.340 5.408 16.540 1.00 51.16 313 LYS A N 1
ATOM 2437 C CA . LYS A 1 313 ? 20.345 6.486 16.471 1.00 51.16 313 LYS A CA 1
ATOM 2438 C C . LYS A 1 313 ? 19.509 6.592 17.748 1.00 51.16 313 LYS A C 1
ATOM 2440 O O . LYS A 1 313 ? 18.643 7.453 17.771 1.00 51.16 313 LYS A O 1
ATOM 2445 N N . LEU A 1 314 ? 19.762 5.817 18.812 1.00 47.69 314 LEU A N 1
ATOM 2446 C CA . LEU A 1 314 ? 18.982 5.893 20.061 1.00 47.69 314 LEU A CA 1
ATOM 2447 C C . LEU A 1 314 ? 19.053 7.273 20.744 1.00 47.69 314 LEU A C 1
ATOM 2449 O O . LEU A 1 314 ? 18.042 7.773 21.230 1.00 47.69 314 LEU A O 1
ATOM 2453 N N . ASN A 1 315 ? 20.187 7.974 20.653 1.00 48.66 315 ASN A N 1
ATOM 2454 C CA . ASN A 1 315 ? 20.274 9.374 21.103 1.00 48.66 315 ASN A CA 1
ATOM 2455 C C . ASN A 1 315 ? 19.423 10.335 20.240 1.00 48.66 315 ASN A C 1
ATOM 2457 O O . ASN A 1 315 ? 18.948 11.353 20.733 1.00 48.66 315 ASN A O 1
ATOM 2461 N N . ASN A 1 316 ? 19.169 9.984 18.973 1.00 49.62 316 ASN A N 1
ATOM 2462 C CA . ASN A 1 316 ? 18.202 10.648 18.087 1.00 49.62 316 ASN A CA 1
ATOM 2463 C C . ASN A 1 316 ? 16.791 10.028 18.172 1.00 49.62 316 ASN A C 1
ATOM 2465 O O . ASN A 1 316 ? 15.854 10.540 17.557 1.00 49.62 316 ASN A O 1
ATOM 2469 N N . LEU A 1 317 ? 16.597 8.935 18.919 1.00 50.94 317 LEU A N 1
ATOM 2470 C CA . LEU A 1 317 ? 15.269 8.406 19.196 1.00 50.94 317 LEU A CA 1
ATOM 2471 C C . LEU A 1 317 ? 14.555 9.299 20.194 1.00 50.94 317 LEU A C 1
ATOM 2473 O O . LEU A 1 317 ? 13.363 9.427 20.055 1.00 50.94 317 LEU A O 1
ATOM 2477 N N . PHE A 1 318 ? 15.217 10.040 21.084 1.00 50.50 318 PHE A N 1
ATOM 2478 C CA . PHE A 1 318 ? 14.508 11.025 21.918 1.00 50.50 318 PHE A CA 1
ATOM 2479 C C . PHE A 1 318 ? 13.712 12.044 21.072 1.00 50.50 318 PHE A C 1
ATOM 2481 O O . PHE A 1 318 ? 12.546 12.322 21.342 1.00 50.50 318 PHE A O 1
ATOM 2488 N N . SER A 1 319 ? 14.299 12.536 19.973 1.00 52.56 319 SER A N 1
ATOM 2489 C CA . SER A 1 319 ? 13.605 13.408 19.015 1.00 52.56 319 SER A CA 1
ATOM 2490 C C . SER A 1 319 ? 12.625 12.660 18.103 1.00 52.56 319 SER A C 1
ATOM 2492 O O . SER A 1 319 ? 11.664 13.261 17.631 1.00 52.56 319 SER A O 1
ATOM 2494 N N . SER A 1 320 ? 12.827 11.357 17.886 1.00 53.44 320 SER A N 1
ATOM 2495 C CA . SER A 1 320 ? 11.952 10.508 17.062 1.00 53.44 320 SER A CA 1
ATOM 2496 C C . SER A 1 320 ? 10.787 9.869 17.839 1.00 53.44 320 SER A C 1
ATOM 2498 O O . SER A 1 320 ? 9.758 9.552 17.259 1.00 53.44 320 SER A O 1
ATOM 2500 N N . LEU A 1 321 ? 10.919 9.701 19.152 1.00 56.53 321 LEU A N 1
ATOM 2501 C CA . LEU A 1 321 ? 9.913 9.187 20.078 1.00 56.53 321 LEU A CA 1
ATOM 2502 C C . LEU A 1 321 ? 8.920 10.295 20.413 1.00 56.53 321 LEU A C 1
ATOM 2504 O O . LEU A 1 321 ? 7.738 10.011 20.460 1.00 56.53 321 LEU A O 1
ATOM 2508 N N . ASN A 1 322 ? 9.346 11.563 20.485 1.00 55.78 322 ASN A N 1
ATOM 2509 C CA . ASN A 1 322 ? 8.421 12.711 20.491 1.00 55.78 322 ASN A CA 1
ATOM 2510 C C . ASN A 1 322 ? 7.492 12.759 19.260 1.00 55.78 322 ASN A C 1
ATOM 2512 O O . ASN A 1 322 ? 6.508 13.491 19.256 1.00 55.78 322 ASN A O 1
ATOM 2516 N N . LEU A 1 323 ? 7.828 12.015 18.206 1.00 57.38 323 LEU A N 1
ATOM 2517 C CA . LEU A 1 323 ? 7.046 11.875 16.982 1.00 57.38 323 LEU A CA 1
ATOM 2518 C C . LEU A 1 323 ? 6.268 10.544 16.941 1.00 57.38 323 LEU A C 1
ATOM 2520 O O . LEU A 1 323 ? 5.555 10.295 15.966 1.00 57.38 323 LEU A O 1
ATOM 2524 N N . LEU A 1 324 ? 6.369 9.693 17.977 1.00 64.88 324 LEU A N 1
ATOM 2525 C CA . LEU A 1 324 ? 5.434 8.587 18.150 1.00 64.88 324 LEU A CA 1
ATOM 2526 C C . LEU A 1 324 ? 4.050 9.176 18.439 1.00 64.88 324 LEU A C 1
ATOM 2528 O O . LEU A 1 324 ? 3.887 9.946 19.387 1.00 64.88 324 LEU A O 1
ATOM 2532 N N . PRO A 1 325 ? 3.035 8.817 17.650 1.00 67.06 325 PRO A N 1
ATOM 2533 C CA . PRO A 1 325 ? 1.664 9.165 17.971 1.00 67.06 325 PRO A CA 1
ATOM 2534 C C . PRO A 1 325 ? 1.218 8.371 19.203 1.00 67.06 325 PRO A C 1
ATOM 2536 O O . PRO A 1 325 ? 1.722 7.280 19.475 1.00 67.06 325 PRO A O 1
ATOM 2539 N N . ASN A 1 326 ? 0.205 8.873 19.904 1.00 71.88 326 ASN A N 1
ATOM 2540 C CA . ASN A 1 326 ? -0.508 8.048 20.871 1.00 71.88 326 ASN A CA 1
ATOM 2541 C C . ASN A 1 326 ? -1.103 6.829 20.141 1.00 71.88 326 ASN A C 1
ATOM 2543 O O . ASN A 1 326 ? -1.867 6.987 19.186 1.00 71.88 326 ASN A O 1
ATOM 2547 N N . LEU A 1 327 ? -0.735 5.627 20.585 1.00 75.50 327 LEU A N 1
ATOM 2548 C CA . LEU A 1 327 ? -1.253 4.351 20.096 1.00 75.50 327 LEU A CA 1
ATOM 2549 C C . LEU A 1 327 ? -2.204 3.781 21.166 1.00 75.50 327 LEU A C 1
ATOM 2551 O O . LEU A 1 327 ? -1.786 2.934 21.954 1.00 75.50 327 LEU A O 1
ATOM 2555 N N . PRO A 1 328 ? -3.475 4.223 21.227 1.00 69.44 328 PRO A N 1
ATOM 2556 C CA . PRO A 1 328 ? -4.340 4.069 22.407 1.00 69.44 328 PRO A CA 1
ATOM 2557 C C . PRO A 1 328 ? -4.701 2.619 22.760 1.00 69.44 328 PRO A C 1
ATOM 2559 O O . PRO A 1 328 ? -5.234 2.348 23.837 1.00 69.44 328 PRO A O 1
ATOM 2562 N N . HIS A 1 329 ? -4.461 1.682 21.844 1.00 76.44 329 HIS A N 1
ATOM 2563 C CA . HIS A 1 329 ? -4.768 0.264 22.021 1.00 76.44 329 HIS A CA 1
ATOM 2564 C C . HIS A 1 329 ? -3.528 -0.606 22.249 1.00 76.44 329 HIS A C 1
ATOM 2566 O O . HIS A 1 329 ? -3.690 -1.783 22.601 1.00 76.44 329 HIS A O 1
ATOM 2572 N N . LEU A 1 330 ? -2.328 -0.027 22.110 1.00 84.88 330 LEU A N 1
ATOM 2573 C CA . LEU A 1 330 ? -1.062 -0.736 22.220 1.00 84.88 330 LEU A CA 1
ATOM 2574 C C . LEU A 1 330 ? -0.791 -1.110 23.678 1.00 84.88 330 LEU A C 1
ATOM 2576 O O . LEU A 1 330 ? -0.817 -0.258 24.566 1.00 84.88 330 LEU A O 1
ATOM 2580 N N . LEU A 1 331 ? -0.527 -2.392 23.915 1.00 87.62 331 LEU A N 1
ATOM 2581 C CA . LEU A 1 331 ? -0.248 -2.963 25.233 1.00 87.62 331 LEU A CA 1
ATOM 2582 C C . LEU A 1 331 ? 1.222 -3.364 25.382 1.00 87.62 331 LEU A C 1
ATOM 2584 O O . LEU A 1 331 ? 1.738 -3.363 26.499 1.00 87.62 331 LEU A O 1
ATOM 2588 N N . GLN A 1 332 ? 1.889 -3.695 24.278 1.00 90.56 332 GLN A N 1
ATOM 2589 C CA . GLN A 1 332 ? 3.264 -4.169 24.253 1.00 90.56 332 GLN A CA 1
ATOM 2590 C C . GLN A 1 332 ? 4.043 -3.507 23.115 1.00 90.56 332 GLN A C 1
ATOM 2592 O O . GLN A 1 332 ? 3.585 -3.468 21.974 1.00 90.56 332 GLN A O 1
ATOM 2597 N N . LEU A 1 333 ? 5.226 -2.995 23.444 1.00 87.88 333 LEU A N 1
ATOM 2598 C CA . LEU A 1 333 ? 6.185 -2.439 22.497 1.00 87.88 333 LEU A CA 1
ATOM 2599 C C . LEU A 1 333 ? 7.503 -3.190 22.673 1.00 87.88 333 LEU A C 1
ATOM 2601 O O . LEU A 1 333 ? 8.061 -3.211 23.774 1.00 87.88 333 LEU A O 1
ATOM 2605 N N . GLU A 1 334 ? 7.980 -3.813 21.601 1.00 87.62 334 GLU A N 1
ATOM 2606 C CA . GLU A 1 334 ? 9.271 -4.500 21.583 1.00 87.62 334 GLU A CA 1
ATOM 2607 C C . GLU A 1 334 ? 10.255 -3.724 20.710 1.00 87.62 334 GLU A C 1
ATOM 2609 O O . GLU A 1 334 ? 9.973 -3.397 19.555 1.00 87.62 334 GLU A O 1
ATOM 2614 N N . LEU A 1 335 ? 11.404 -3.402 21.293 1.00 82.75 335 LEU A N 1
ATOM 2615 C CA . LEU A 1 335 ? 12.511 -2.744 20.619 1.00 82.75 335 LEU A CA 1
ATOM 2616 C C . LEU A 1 335 ? 13.547 -3.816 20.302 1.00 82.75 335 LEU A C 1
ATOM 2618 O O . LEU A 1 335 ? 14.233 -4.290 21.203 1.00 82.75 335 LEU A O 1
ATOM 2622 N N . VAL A 1 336 ? 13.611 -4.213 19.035 1.00 81.75 336 VAL A N 1
ATOM 2623 C CA . VAL A 1 336 ? 14.471 -5.301 18.561 1.00 81.75 336 VAL A CA 1
ATOM 2624 C C . VAL A 1 336 ? 15.776 -4.701 18.046 1.00 81.75 336 VAL A C 1
ATOM 2626 O O . VAL A 1 336 ? 15.711 -3.855 17.151 1.00 81.75 336 VAL A O 1
ATOM 2629 N N . PRO A 1 337 ? 16.945 -5.073 18.582 1.00 74.75 337 PRO A N 1
ATOM 2630 C CA . PRO A 1 337 ? 18.211 -4.541 18.111 1.00 74.75 337 PRO A CA 1
ATOM 2631 C C . PRO A 1 337 ? 18.462 -4.984 16.672 1.00 74.75 337 PRO A C 1
ATOM 2633 O O . PRO A 1 337 ? 18.142 -6.103 16.279 1.00 74.75 337 PRO A O 1
ATOM 2636 N N . ASP A 1 338 ? 19.013 -4.077 15.871 1.00 66.88 338 ASP A N 1
ATOM 2637 C CA . ASP A 1 338 ? 19.361 -4.394 14.484 1.00 66.88 338 ASP A CA 1
ATOM 2638 C C . ASP A 1 338 ? 20.702 -5.154 14.364 1.00 66.88 338 ASP A C 1
ATOM 2640 O O . ASP A 1 338 ? 20.992 -5.691 13.300 1.00 66.88 338 ASP A O 1
ATOM 2644 N N . ASP A 1 339 ? 21.483 -5.217 15.450 1.00 68.12 339 ASP A N 1
ATOM 2645 C CA . ASP A 1 339 ? 22.773 -5.913 15.580 1.00 68.12 339 ASP A CA 1
ATOM 2646 C C . ASP A 1 339 ? 22.773 -6.778 16.864 1.00 68.12 339 ASP A C 1
ATOM 2648 O O . ASP A 1 339 ? 21.876 -6.647 17.691 1.00 68.12 339 ASP A O 1
ATOM 2652 N N . ASP A 1 340 ? 23.804 -7.597 17.112 1.00 63.28 340 ASP A N 1
ATOM 2653 C CA . ASP A 1 340 ? 23.929 -8.468 18.311 1.00 63.28 340 ASP A CA 1
ATOM 2654 C C . ASP A 1 340 ? 24.112 -7.712 19.657 1.00 63.28 340 ASP A C 1
ATOM 2656 O O . ASP A 1 340 ? 24.574 -8.270 20.657 1.00 63.28 340 ASP A O 1
ATOM 2660 N N . HIS A 1 341 ? 23.804 -6.416 19.710 1.00 65.69 341 HIS A N 1
ATOM 2661 C CA . HIS A 1 341 ? 23.963 -5.579 20.895 1.00 65.69 341 HIS A CA 1
ATOM 2662 C C . HIS A 1 341 ? 22.648 -5.430 21.668 1.00 65.69 341 HIS A C 1
ATOM 2664 O O . HIS A 1 341 ? 21.635 -5.028 21.104 1.00 65.69 341 HIS A O 1
ATOM 2670 N N . GLU A 1 342 ? 22.684 -5.669 22.983 1.00 65.00 342 GLU A N 1
ATOM 2671 C CA . GLU A 1 342 ? 21.528 -5.472 23.869 1.00 65.00 342 GLU A CA 1
ATOM 2672 C C . GLU A 1 342 ? 21.030 -4.022 23.848 1.00 65.00 342 GLU A C 1
ATOM 2674 O O . GLU A 1 342 ? 21.798 -3.089 24.102 1.00 65.00 342 GLU A O 1
ATOM 2679 N N . VAL A 1 343 ? 19.723 -3.829 23.632 1.00 67.88 343 VAL A N 1
ATOM 2680 C CA . VAL A 1 343 ? 19.074 -2.514 23.698 1.00 67.88 343 VAL A CA 1
ATOM 2681 C C . VAL A 1 343 ? 19.033 -2.019 25.147 1.00 67.88 343 VAL A C 1
ATOM 2683 O O . VAL A 1 343 ? 18.296 -2.540 25.977 1.00 67.88 343 VAL A O 1
ATOM 2686 N N . THR A 1 344 ? 19.767 -0.954 25.474 1.00 67.88 344 THR A N 1
ATOM 2687 C CA . THR A 1 344 ? 19.679 -0.305 26.792 1.00 67.88 344 THR A CA 1
ATOM 2688 C C . THR A 1 344 ? 18.991 1.050 26.669 1.00 67.88 344 THR A C 1
ATOM 2690 O O . THR A 1 344 ? 19.424 1.931 25.929 1.00 67.88 344 THR A O 1
ATOM 2693 N N . LEU A 1 345 ? 17.882 1.220 27.390 1.00 73.00 345 LEU A N 1
ATOM 2694 C CA . LEU A 1 345 ? 17.144 2.481 27.453 1.00 73.00 345 LEU A CA 1
ATOM 2695 C C . LEU A 1 345 ? 17.459 3.210 28.759 1.00 73.00 345 LEU A C 1
ATOM 2697 O O . LEU A 1 345 ? 17.472 2.602 29.832 1.00 73.00 345 LEU A O 1
ATOM 2701 N N . SER A 1 346 ? 17.658 4.529 28.687 1.00 76.62 346 SER A N 1
ATOM 2702 C CA . SER A 1 346 ? 17.731 5.348 29.898 1.00 76.62 346 SER A CA 1
ATOM 2703 C C . SER A 1 346 ? 16.360 5.413 30.583 1.00 76.62 346 SER A C 1
ATOM 2705 O O . SER A 1 346 ? 15.313 5.263 29.945 1.00 76.62 346 SER A O 1
ATOM 2707 N N . LYS A 1 347 ? 16.346 5.660 31.898 1.00 79.31 347 LYS A N 1
ATOM 2708 C CA . LYS A 1 347 ? 15.091 5.769 32.660 1.00 79.31 347 LYS A CA 1
ATOM 2709 C C . LYS A 1 347 ? 14.204 6.905 32.147 1.00 79.31 347 LYS A C 1
ATOM 2711 O O . LYS A 1 347 ? 12.985 6.756 32.152 1.00 79.31 347 LYS A O 1
ATOM 2716 N N . GLU A 1 348 ? 14.800 8.004 31.681 1.00 78.25 348 GLU A N 1
ATOM 2717 C CA . GLU A 1 348 ? 14.058 9.134 31.111 1.00 78.25 348 GLU A CA 1
ATOM 2718 C C . GLU A 1 348 ? 13.320 8.734 29.827 1.00 78.25 348 GLU A C 1
ATOM 2720 O O . GLU A 1 348 ? 12.154 9.082 29.657 1.00 78.25 348 GLU A O 1
ATOM 2725 N N . VAL A 1 349 ? 13.968 7.958 28.949 1.00 76.06 349 VAL A N 1
ATOM 2726 C CA . VAL A 1 349 ? 13.361 7.472 27.698 1.00 76.06 349 VAL A CA 1
ATOM 2727 C C . VAL A 1 349 ? 12.190 6.538 27.982 1.00 76.06 349 VAL A C 1
ATOM 2729 O O . VAL A 1 349 ? 11.132 6.670 27.372 1.00 76.06 349 VAL A O 1
ATOM 2732 N N . VAL A 1 350 ? 12.360 5.614 28.931 1.00 81.25 350 VAL A N 1
ATOM 2733 C CA . VAL A 1 350 ? 11.286 4.696 29.331 1.00 81.25 350 VAL A CA 1
ATOM 2734 C C . VAL A 1 350 ? 10.081 5.477 29.856 1.00 81.25 350 VAL A C 1
ATOM 2736 O O . VAL A 1 350 ? 8.960 5.211 29.429 1.00 81.25 350 VAL A O 1
ATOM 2739 N N . HIS A 1 351 ? 10.301 6.462 30.734 1.00 83.19 351 HIS A N 1
ATOM 2740 C CA . HIS A 1 351 ? 9.220 7.293 31.269 1.00 83.19 351 HIS A CA 1
ATOM 2741 C C . HIS A 1 351 ? 8.465 8.034 30.160 1.00 83.19 351 HIS A C 1
ATOM 2743 O O . HIS A 1 351 ? 7.238 7.984 30.121 1.00 83.19 351 HIS A O 1
ATOM 2749 N N . LEU A 1 352 ? 9.190 8.658 29.227 1.00 81.50 352 LEU A N 1
ATOM 2750 C CA . LEU A 1 352 ? 8.601 9.380 28.100 1.00 81.50 352 LEU A CA 1
ATOM 2751 C C . LEU A 1 352 ? 7.721 8.472 27.224 1.00 81.50 352 LEU A C 1
ATOM 2753 O O . LEU A 1 352 ? 6.633 8.874 26.824 1.00 81.50 352 LEU A O 1
ATOM 2757 N N . ILE A 1 353 ? 8.153 7.234 26.955 1.00 80.38 353 ILE A N 1
ATOM 2758 C CA . ILE A 1 353 ? 7.366 6.272 26.165 1.00 80.38 353 ILE A CA 1
ATOM 2759 C C . ILE A 1 353 ? 6.025 5.959 26.845 1.00 80.38 353 ILE A C 1
ATOM 2761 O O . ILE A 1 353 ? 4.992 5.964 26.175 1.00 80.38 353 ILE A O 1
ATOM 2765 N N . TYR A 1 354 ? 6.021 5.721 28.161 1.00 85.62 354 TYR A N 1
ATOM 2766 C CA . TYR A 1 354 ? 4.780 5.494 28.913 1.00 85.62 354 TYR A CA 1
ATOM 2767 C C . TYR A 1 354 ? 3.890 6.744 28.975 1.00 85.62 354 TYR A C 1
ATOM 2769 O O . TYR A 1 354 ? 2.669 6.620 29.037 1.00 85.62 354 TYR A O 1
ATOM 2777 N N . GLU A 1 355 ? 4.476 7.942 28.931 1.00 84.88 355 GLU A N 1
ATOM 2778 C CA . GLU A 1 355 ? 3.733 9.206 28.887 1.00 84.88 355 GLU A CA 1
ATOM 2779 C C . GLU A 1 355 ? 3.042 9.420 27.527 1.00 84.88 355 GLU A C 1
ATOM 2781 O O . GLU A 1 355 ? 1.891 9.851 27.472 1.00 84.88 355 GLU A O 1
ATOM 2786 N N . ILE A 1 356 ? 3.718 9.064 26.427 1.00 80.62 356 ILE A N 1
ATOM 2787 C CA . ILE A 1 356 ? 3.192 9.166 25.054 1.00 80.62 356 ILE A CA 1
ATOM 2788 C C . ILE A 1 356 ? 2.149 8.080 24.761 1.00 80.62 356 ILE A C 1
ATOM 2790 O O . ILE A 1 356 ? 1.166 8.341 24.062 1.00 80.62 356 ILE A O 1
ATOM 2794 N N . ILE A 1 357 ? 2.347 6.866 25.290 1.00 82.69 357 ILE A N 1
ATOM 2795 C CA . ILE A 1 357 ? 1.459 5.710 25.099 1.00 82.69 357 ILE A CA 1
ATOM 2796 C C . ILE A 1 357 ? 0.968 5.213 26.472 1.00 82.69 357 ILE A C 1
ATOM 2798 O O . ILE A 1 357 ? 1.460 4.204 26.983 1.00 82.69 357 ILE A O 1
ATOM 2802 N N . PRO A 1 358 ? -0.044 5.868 27.076 1.00 83.31 358 PRO A N 1
ATOM 2803 C CA . PRO A 1 358 ? -0.519 5.518 28.418 1.00 83.31 358 PRO A CA 1
ATOM 2804 C C . PRO A 1 358 ? -1.121 4.111 28.534 1.00 83.31 358 PRO A C 1
ATOM 2806 O O . PRO A 1 358 ? -1.247 3.575 29.632 1.00 83.31 358 PRO A O 1
ATOM 2809 N N . SER A 1 359 ? -1.535 3.508 27.414 1.00 83.06 359 SER A N 1
ATOM 2810 C CA . SER A 1 359 ? -2.089 2.150 27.375 1.00 83.06 359 SER A CA 1
ATOM 2811 C C . SER A 1 359 ? -1.031 1.051 27.510 1.00 83.06 359 SER A C 1
ATOM 2813 O O . SER A 1 359 ? -1.389 -0.110 27.736 1.00 83.06 359 SER A O 1
ATOM 2815 N N . LEU A 1 360 ? 0.253 1.397 27.357 1.00 89.00 360 LEU A N 1
ATOM 2816 C CA . LEU A 1 360 ? 1.355 0.448 27.334 1.00 89.00 360 LEU A CA 1
ATOM 2817 C C . LEU A 1 360 ? 1.488 -0.259 28.690 1.00 89.00 360 LEU A C 1
ATOM 2819 O O . LEU A 1 360 ? 1.529 0.371 29.743 1.00 89.00 360 LEU A O 1
ATOM 2823 N N . ARG A 1 361 ? 1.570 -1.590 28.665 1.00 89.44 361 ARG A N 1
ATOM 2824 C CA . ARG A 1 361 ? 1.744 -2.443 29.855 1.00 89.44 361 ARG A CA 1
ATOM 2825 C C . ARG A 1 361 ? 3.123 -3.085 29.919 1.00 89.44 361 ARG A C 1
ATOM 2827 O O . ARG A 1 361 ? 3.567 -3.470 30.995 1.00 89.44 361 ARG A O 1
ATOM 2834 N N . SER A 1 362 ? 3.770 -3.250 28.769 1.00 90.19 362 SER A N 1
ATOM 2835 C CA . SER A 1 362 ? 5.077 -3.884 28.653 1.00 90.19 362 SER A CA 1
ATOM 2836 C C . SER A 1 362 ? 5.922 -3.170 27.603 1.00 90.19 362 SER A C 1
ATOM 2838 O O . SER A 1 362 ? 5.504 -3.015 26.457 1.00 90.19 362 SER A O 1
ATOM 2840 N N . LEU A 1 363 ? 7.125 -2.761 28.002 1.00 86.31 363 LEU A N 1
ATOM 2841 C CA . LEU A 1 363 ? 8.179 -2.283 27.115 1.00 86.31 363 LEU A CA 1
ATOM 2842 C C . LEU A 1 363 ? 9.351 -3.255 27.233 1.00 86.31 363 LEU A C 1
ATOM 2844 O O . LEU A 1 363 ? 9.921 -3.384 28.318 1.00 86.31 363 LEU A O 1
ATOM 2848 N N . LYS A 1 364 ? 9.686 -3.944 26.142 1.00 82.88 364 LYS A N 1
ATOM 2849 C CA . LYS A 1 364 ? 10.793 -4.904 26.112 1.00 82.88 364 LYS A CA 1
ATOM 2850 C C . LYS A 1 364 ? 11.889 -4.413 25.169 1.00 82.88 364 LYS A C 1
ATOM 2852 O O . LYS A 1 364 ? 11.658 -4.387 23.962 1.00 82.88 364 LYS A O 1
ATOM 2857 N N . PRO A 1 365 ? 13.062 -4.024 25.681 1.00 71.19 365 PRO A N 1
ATOM 2858 C CA . PRO A 1 365 ? 14.280 -4.134 24.895 1.00 71.19 365 PRO A CA 1
ATOM 2859 C C . PRO A 1 365 ? 14.576 -5.629 24.730 1.00 71.19 365 PRO A C 1
ATOM 2861 O O . PRO A 1 365 ? 14.722 -6.319 25.741 1.00 71.19 365 PRO A O 1
ATOM 2864 N N . VAL A 1 366 ? 14.521 -6.138 23.499 1.00 61.50 366 VAL A N 1
ATOM 2865 C CA . VAL A 1 366 ? 14.784 -7.558 23.197 1.00 61.50 366 VAL A CA 1
ATOM 2866 C C . VAL A 1 366 ? 16.280 -7.800 23.071 1.00 61.50 366 VAL A C 1
ATOM 2868 O O . VAL A 1 366 ? 16.978 -6.882 22.584 1.00 61.50 366 VAL A O 1
#

Foldseek 3Di:
DVVLLCVCVVDVPPVVSLVVVLVVLPPPVPDPQKEWQKKKWKDDPQDIKIKTFILDKDFQVQWDKWKDLQPDTFAFGWDDFPPDRIDRMTMTDGDPPGDDVVVSNVVSPPGFIKMFTDGPRDTRYIWGWQWDPDDPVRMTMTMDGPDPPCPPCVVCLVVLVVLLVSLVVVCVVVVLSLSSLVSNLVSLVVNLLPDPPVCNVVSLVSNVVSLVSNCVNPVVCVVVSLQVQLLSLCLVQQPPVNLPDLAREPELSLHQAQDDSNGSVVRNQLSHQEYEAELNLNHQVRCQVVCVLSNQLSNQRHAEYEYEDAPVCVVVVVVSLVSRAANARYAEYEHEYNDPDFDDDDPVRVVSNCVRHVNYNYYDRD